Protein AF-A0A0S8AWZ2-F1 (afdb_monomer)

Foldseek 3Di:
DDWDDDPQKTWDWDADPNDIWTKIWGDDDQKIWTWTDDPPDIWTKIWGDDPQWIWIAIPNAIDTDGDDDPDDPPPDDDDDPDQDQDDLVQQAAKKWKAWPLGIWIWHCPDQQWIQTNHNIWGWHDDRQWIWTQDPSGTFIWGWDDDRQWIWIAGPVGIIIIIGRDPPPPPPVPPVQPAPLLLLLEAAKWKFKDADPVRQKIKIWIWGRHSRFKIWIKMKMWGDDPVDTDIDIDGPPPQRIWGKYFSDQDFQGWIWIDTPVDIFIKTQHDGDPSHRAWIATPVVRTIIGVVPPD

Structure (mmCIF, N/CA/C/O backbone):
data_AF-A0A0S8AWZ2-F1
#
_entry.id   AF-A0A0S8AWZ2-F1
#
loop_
_atom_site.group_PDB
_atom_site.id
_atom_site.type_symbol
_atom_site.label_atom_id
_atom_site.label_alt_id
_atom_site.label_comp_id
_atom_site.label_asym_id
_atom_site.label_entity_id
_atom_site.label_seq_id
_atom_site.pdbx_PDB_ins_code
_atom_site.Cartn_x
_atom_site.Cartn_y
_atom_site.Cartn_z
_atom_site.occupancy
_atom_site.B_iso_or_equiv
_atom_site.auth_seq_id
_atom_site.auth_comp_id
_atom_site.auth_asym_id
_atom_site.auth_atom_id
_atom_site.pdbx_PDB_model_num
ATOM 1 N N . LEU A 1 1 ? -9.546 16.944 19.521 1.00 84.31 1 LEU A N 1
ATOM 2 C CA . LEU A 1 1 ? -9.782 18.406 19.453 1.00 84.31 1 LEU A CA 1
ATOM 3 C C . LEU A 1 1 ? -10.612 18.817 20.659 1.00 84.31 1 LEU A C 1
ATOM 5 O O . LEU A 1 1 ? -11.663 18.226 20.869 1.00 84.31 1 LEU A O 1
ATOM 9 N N . VAL A 1 2 ? -10.151 19.794 21.437 1.00 87.25 2 VAL A N 1
ATOM 10 C CA . VAL A 1 2 ? -10.898 20.376 22.563 1.00 87.25 2 VAL A CA 1
ATOM 11 C C . VAL A 1 2 ? -11.035 21.868 22.304 1.00 87.25 2 VAL A C 1
ATOM 13 O O . VAL A 1 2 ? -10.030 22.521 22.034 1.00 87.25 2 VAL A O 1
ATOM 16 N N . LEU A 1 3 ? -12.260 22.391 22.351 1.00 86.75 3 LEU A N 1
ATOM 17 C CA . LEU A 1 3 ? -12.567 23.798 22.106 1.00 86.75 3 LEU A CA 1
ATOM 18 C C . LEU A 1 3 ? -13.456 24.344 23.219 1.00 86.75 3 LEU A C 1
ATOM 20 O O . LEU A 1 3 ? -14.465 23.737 23.572 1.00 86.75 3 LEU A O 1
ATOM 24 N N . GLU A 1 4 ? -13.106 25.522 23.712 1.00 88.69 4 GLU A N 1
ATOM 25 C CA . GLU A 1 4 ? -13.868 26.301 24.676 1.00 88.69 4 GLU A CA 1
ATOM 26 C C . GLU A 1 4 ? -14.375 27.576 24.002 1.00 88.69 4 GLU A C 1
ATOM 28 O O . GLU A 1 4 ? -13.650 28.239 23.254 1.00 88.69 4 GLU A O 1
ATOM 33 N N . ALA A 1 5 ? -15.640 27.915 24.243 1.00 87.25 5 ALA A N 1
ATOM 34 C CA . ALA A 1 5 ? -16.239 29.127 23.705 1.00 87.25 5 ALA A CA 1
ATOM 35 C C . ALA A 1 5 ? -15.824 30.345 24.545 1.00 87.25 5 ALA A C 1
ATOM 37 O O . ALA A 1 5 ? -16.035 30.373 25.757 1.00 87.25 5 ALA A O 1
ATOM 38 N N . ALA A 1 6 ? -15.292 31.378 23.893 1.00 79.56 6 ALA A N 1
ATOM 39 C CA . ALA A 1 6 ? -14.932 32.651 24.503 1.00 79.56 6 ALA A CA 1
ATOM 40 C C . ALA A 1 6 ? -15.307 33.810 23.565 1.00 79.56 6 ALA A C 1
ATOM 42 O O . ALA A 1 6 ? -14.697 34.005 22.518 1.00 79.56 6 ALA A O 1
ATOM 43 N N . SER A 1 7 ? -16.310 34.604 23.955 1.00 77.38 7 SER A N 1
ATOM 44 C CA . SER A 1 7 ? -16.682 35.865 23.284 1.00 77.38 7 SER A CA 1
ATOM 45 C C . SER A 1 7 ? -16.945 35.763 21.768 1.00 77.38 7 SER A C 1
ATOM 47 O O . SER A 1 7 ? -16.577 36.661 21.018 1.00 77.38 7 SER A O 1
ATOM 49 N N . GLY A 1 8 ? -17.596 34.688 21.309 1.00 80.06 8 GLY A N 1
ATOM 50 C CA . GLY A 1 8 ? -17.928 34.484 19.888 1.00 80.06 8 GLY A CA 1
ATOM 51 C C . GLY A 1 8 ? -16.826 33.812 19.059 1.00 80.06 8 GLY A C 1
ATOM 52 O O . GLY A 1 8 ? -17.039 33.524 17.883 1.00 80.06 8 GLY A O 1
ATOM 53 N N . GLU A 1 9 ? -15.688 33.503 19.677 1.00 90.50 9 GLU A N 1
ATOM 54 C CA . GLU A 1 9 ? -14.642 32.640 19.135 1.00 90.50 9 GLU A CA 1
ATOM 55 C C . GLU A 1 9 ? -14.566 31.338 19.942 1.00 90.50 9 GLU A C 1
ATOM 57 O O . GLU A 1 9 ? -14.974 31.266 21.103 1.00 90.50 9 GLU A O 1
ATOM 62 N N . TYR A 1 10 ? -14.002 30.305 19.333 1.00 92.12 10 TYR A N 1
ATOM 63 C CA . TYR A 1 10 ? -13.612 29.066 19.987 1.00 92.12 10 TYR A CA 1
ATOM 64 C C . TYR A 1 10 ? -12.095 29.019 20.081 1.00 92.12 10 TYR A C 1
ATOM 66 O O . TYR A 1 10 ? -11.392 29.271 19.098 1.00 92.12 10 TYR A O 1
ATOM 74 N N . ARG A 1 11 ? -11.578 28.674 21.256 1.00 93.88 11 ARG A N 1
ATOM 75 C CA . ARG A 1 11 ? -10.143 28.496 21.489 1.00 93.88 11 ARG A CA 1
ATOM 76 C C . ARG A 1 11 ? -9.895 27.164 22.160 1.00 93.88 11 ARG A C 1
ATOM 78 O O . ARG A 1 11 ? -10.709 26.714 22.955 1.00 93.88 11 ARG A O 1
ATOM 85 N N . GLY A 1 12 ? -8.776 26.533 21.851 1.00 92.62 12 GLY A N 1
ATOM 86 C CA . GLY A 1 12 ? -8.409 25.300 22.530 1.00 92.62 12 GLY A CA 1
ATOM 87 C C . GLY A 1 12 ? -7.222 24.615 21.888 1.00 92.62 12 GLY A C 1
ATOM 88 O O . GLY A 1 12 ? -6.344 25.287 21.350 1.00 92.62 12 GLY A O 1
ATOM 89 N N . MET A 1 13 ? -7.192 23.287 21.962 1.00 91.19 13 MET A N 1
ATOM 90 C CA . MET A 1 13 ? -6.050 22.484 21.533 1.00 91.19 13 MET A CA 1
ATOM 91 C C . MET A 1 13 ? -6.480 21.364 20.582 1.00 91.19 13 MET A C 1
ATOM 93 O O . MET A 1 13 ? -7.435 20.620 20.834 1.00 91.19 13 M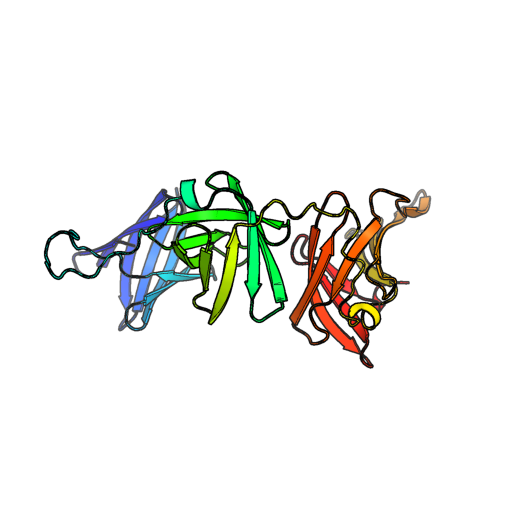ET A O 1
ATOM 97 N N . LEU A 1 14 ? -5.737 21.219 19.489 1.00 89.44 14 LEU A N 1
ATOM 98 C CA . LEU A 1 14 ? -5.747 20.045 18.626 1.00 89.44 14 LEU A CA 1
ATOM 99 C C . LEU A 1 14 ? -4.575 19.156 19.034 1.00 89.44 14 LEU A C 1
ATOM 101 O O . LEU A 1 14 ? -3.437 19.605 18.983 1.00 89.44 14 LEU A O 1
ATOM 105 N N . THR A 1 15 ? -4.846 17.912 19.413 1.00 83.06 15 THR A N 1
ATOM 106 C CA . THR A 1 15 ? -3.795 16.917 19.645 1.00 83.06 15 THR A CA 1
ATOM 107 C C . THR A 1 15 ? -3.728 15.984 18.446 1.00 83.06 15 THR A C 1
ATOM 109 O O . THR A 1 15 ? -4.754 15.422 18.064 1.00 83.06 15 THR A O 1
ATOM 112 N N . PHE A 1 16 ? -2.545 15.851 17.855 1.00 76.88 16 PHE A N 1
ATOM 113 C CA . PHE A 1 16 ? -2.259 14.997 16.704 1.00 76.88 16 PHE A CA 1
ATOM 114 C C . PHE A 1 16 ? -0.835 14.445 16.862 1.00 76.88 16 PHE A C 1
ATOM 116 O O . PHE A 1 16 ? 0.063 15.195 17.241 1.00 76.88 16 PHE A O 1
ATOM 123 N N . ASP A 1 17 ? -0.649 13.134 16.687 1.00 73.75 17 ASP A N 1
ATOM 124 C CA . ASP A 1 17 ? 0.620 12.422 16.937 1.00 73.75 17 ASP A CA 1
ATOM 125 C C . ASP A 1 17 ? 1.266 12.726 18.304 1.00 73.75 17 ASP A C 1
ATOM 127 O O . ASP A 1 17 ? 2.476 12.901 18.443 1.00 73.75 17 ASP A O 1
ATOM 131 N N . GLY A 1 18 ? 0.438 12.854 19.348 1.00 75.94 18 GLY A N 1
ATOM 132 C CA . GLY A 1 18 ? 0.886 13.193 20.706 1.00 75.94 18 GLY A CA 1
ATOM 133 C C . GLY A 1 18 ? 1.370 14.640 20.884 1.00 75.94 18 GLY A C 1
ATOM 134 O O . GLY A 1 18 ? 1.653 15.057 22.008 1.00 75.94 18 GLY A O 1
ATOM 135 N N . GLN A 1 19 ? 1.421 15.436 19.816 1.00 76.25 19 GLN A N 1
ATOM 136 C CA . GLN A 1 19 ? 1.717 16.864 19.866 1.00 76.25 19 GLN A CA 1
ATOM 137 C C . GLN A 1 19 ? 0.431 17.674 19.991 1.00 76.25 19 GLN A C 1
ATOM 139 O O . GLN A 1 19 ? -0.615 17.284 19.483 1.00 76.25 19 GLN A O 1
ATOM 144 N N . SER A 1 20 ? 0.497 18.802 20.698 1.00 89.06 20 SER A N 1
ATOM 145 C CA . SER A 1 20 ? -0.660 19.668 20.936 1.00 89.06 20 SER A CA 1
ATOM 146 C C . SER A 1 20 ? -0.454 21.036 20.296 1.00 89.06 20 SER A C 1
ATOM 148 O O . SER A 1 20 ? 0.518 21.728 20.594 1.00 89.06 20 SER A O 1
ATOM 150 N N . TYR A 1 21 ? -1.404 21.436 19.456 1.00 91.31 21 TYR A N 1
ATOM 151 C CA . TYR A 1 21 ? -1.375 22.665 18.675 1.00 91.31 21 TYR A CA 1
ATOM 152 C C . TYR A 1 21 ? -2.502 23.605 19.109 1.00 91.31 21 TYR A C 1
ATOM 154 O O . TYR A 1 21 ? -3.651 23.164 19.221 1.00 91.31 21 TYR A O 1
ATOM 162 N N . PRO A 1 22 ? -2.214 24.895 19.349 1.00 94.06 22 PRO A N 1
ATOM 163 C CA . PRO A 1 22 ? -3.239 25.860 19.709 1.00 94.06 22 PRO A CA 1
ATOM 164 C C . PRO A 1 22 ? -4.165 26.118 18.521 1.00 94.06 22 PRO A C 1
ATOM 166 O O . PRO A 1 22 ? -3.711 26.355 17.399 1.00 94.06 22 PRO A O 1
ATOM 169 N N . VAL A 1 23 ? -5.465 26.093 18.794 1.00 95.75 23 VAL A N 1
ATOM 170 C CA . VAL A 1 23 ? -6.544 26.261 17.821 1.00 95.75 23 VAL A CA 1
ATOM 171 C C . VAL A 1 23 ? -7.313 27.540 18.114 1.00 95.75 23 VAL A C 1
ATOM 173 O O . VAL A 1 23 ? -7.666 27.822 19.261 1.00 95.75 23 VAL A O 1
ATOM 176 N N . THR A 1 24 ? -7.646 28.270 17.054 1.00 95.19 24 THR A N 1
ATOM 177 C CA . THR A 1 24 ? -8.655 29.335 17.065 1.00 95.19 24 THR A CA 1
ATOM 178 C C . THR A 1 24 ? -9.681 29.058 15.977 1.00 95.19 24 THR A C 1
ATOM 180 O O . THR A 1 24 ? -9.291 28.836 14.830 1.00 95.19 24 THR A O 1
ATOM 183 N N . ALA A 1 25 ? -10.968 29.093 16.303 1.00 96.25 25 ALA A N 1
ATOM 184 C CA . ALA A 1 25 ? -12.051 28.851 15.356 1.00 96.25 25 ALA A CA 1
ATOM 185 C C . ALA A 1 25 ? -13.243 29.780 15.591 1.00 96.25 25 ALA A C 1
ATOM 187 O O . ALA A 1 25 ? -13.391 30.380 16.652 1.00 96.25 25 ALA A O 1
ATOM 188 N N . MET A 1 26 ? -14.110 29.882 14.594 1.00 94.31 26 MET A N 1
ATOM 189 C CA . MET A 1 26 ? -15.366 30.620 14.634 1.00 94.31 26 MET A CA 1
ATOM 190 C C . MET A 1 26 ? -16.478 29.721 14.104 1.00 94.31 26 MET A C 1
ATOM 192 O O . MET A 1 26 ? -16.262 28.952 13.167 1.00 94.31 26 MET A O 1
ATOM 196 N N . ALA A 1 27 ? -17.6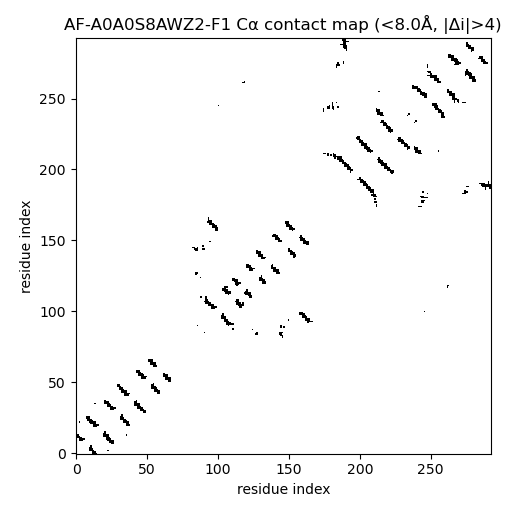66 29.808 14.699 1.00 91.25 27 ALA A N 1
ATOM 197 C CA . ALA A 1 27 ? -18.835 29.131 14.150 1.00 91.25 27 ALA A CA 1
ATOM 198 C C . ALA A 1 27 ? -19.364 29.890 12.925 1.00 91.25 27 ALA A C 1
ATOM 200 O O . ALA A 1 27 ? -19.535 31.108 12.958 1.00 91.25 27 ALA A O 1
ATOM 201 N N . ALA A 1 28 ? -19.672 29.143 11.871 1.00 85.88 28 ALA A N 1
ATOM 202 C CA . ALA A 1 28 ? -20.309 29.591 10.644 1.00 85.88 28 ALA A CA 1
ATOM 203 C C . ALA A 1 28 ? -21.499 28.658 10.349 1.00 85.88 28 ALA A C 1
ATOM 205 O O . ALA A 1 28 ? -21.403 27.701 9.582 1.00 85.88 28 ALA A O 1
ATOM 206 N N . GLY A 1 29 ? -22.635 28.906 11.010 1.00 86.81 29 GLY A N 1
ATOM 207 C CA . GLY A 1 29 ? -23.816 28.041 10.911 1.00 86.81 29 GLY A CA 1
ATOM 208 C C . GLY A 1 29 ? -23.586 26.670 11.572 1.00 86.81 29 GLY A C 1
ATOM 209 O O . GLY A 1 29 ? -23.219 26.645 12.746 1.00 86.81 29 GLY A O 1
ATOM 210 N N . PRO A 1 30 ? -23.812 25.538 10.870 1.00 86.56 30 PRO A N 1
ATOM 211 C CA . PRO A 1 30 ? -23.535 24.196 11.396 1.00 86.56 30 PRO A CA 1
ATOM 212 C C . PRO A 1 30 ? -22.045 23.814 11.345 1.00 86.56 30 PRO A C 1
ATOM 214 O O . PRO A 1 30 ? -21.682 22.721 11.782 1.00 86.56 30 PRO A O 1
ATOM 217 N N . SER A 1 31 ? -21.200 24.690 10.799 1.00 90.94 31 SER A N 1
ATOM 218 C CA . SER A 1 31 ? -19.776 24.443 10.591 1.00 90.94 31 SER A CA 1
ATOM 219 C C . SER A 1 31 ? -18.916 25.325 11.498 1.00 90.94 31 SER A C 1
ATOM 221 O O . SER A 1 31 ? -19.336 26.381 11.970 1.00 90.94 31 SER A O 1
ATOM 223 N N . LEU A 1 32 ? -17.684 24.895 11.737 1.00 94.06 32 LEU A N 1
ATOM 224 C CA . LEU A 1 32 ? -16.610 25.624 12.396 1.00 94.06 32 LEU A CA 1
ATOM 225 C C . LEU A 1 32 ? -15.526 25.907 11.359 1.00 94.06 32 LEU A C 1
ATOM 227 O O . LEU A 1 32 ? -15.070 24.995 10.680 1.00 94.06 32 LEU A O 1
ATOM 231 N N . THR A 1 33 ? -15.072 27.147 11.261 1.00 95.31 33 THR A N 1
ATOM 232 C CA . THR A 1 33 ? -13.924 27.522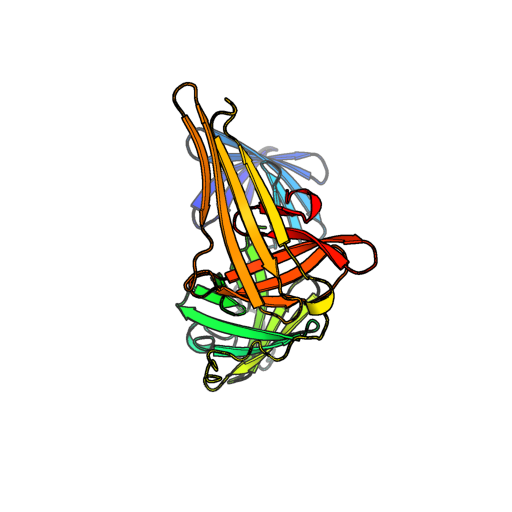 10.426 1.00 95.31 33 THR A CA 1
ATOM 233 C C . THR A 1 33 ? -12.831 28.070 11.323 1.00 95.31 33 THR A C 1
ATOM 235 O O . THR A 1 33 ? -13.104 28.928 12.165 1.00 95.31 33 THR A O 1
ATOM 238 N N . GLY A 1 34 ? -11.600 27.596 11.179 1.00 95.62 34 GLY A N 1
ATOM 239 C CA . GLY A 1 34 ? -10.524 27.991 12.076 1.00 95.62 34 GLY A CA 1
ATOM 240 C C . GLY A 1 34 ? -9.132 27.775 11.518 1.00 95.62 34 GLY A C 1
ATOM 241 O O . GLY A 1 34 ? -8.936 27.500 10.339 1.00 95.62 34 GLY A O 1
ATOM 242 N N . SER A 1 35 ? -8.146 27.927 12.394 1.00 95.38 35 SER A N 1
ATOM 243 C CA . SER A 1 35 ? -6.762 27.563 12.117 1.00 95.38 35 SER A CA 1
ATOM 244 C C . SER A 1 35 ? -6.084 27.022 13.368 1.00 95.38 35 SER A C 1
ATOM 246 O O . SER A 1 35 ? -6.458 27.392 14.486 1.00 95.38 35 SER A O 1
ATOM 248 N N . PHE A 1 36 ? -5.074 26.181 13.177 1.00 95.56 36 PHE A N 1
ATOM 249 C CA . PHE A 1 36 ? -4.134 25.803 14.229 1.00 95.56 36 PHE A CA 1
ATOM 250 C C . PHE A 1 36 ? -2.712 26.210 13.84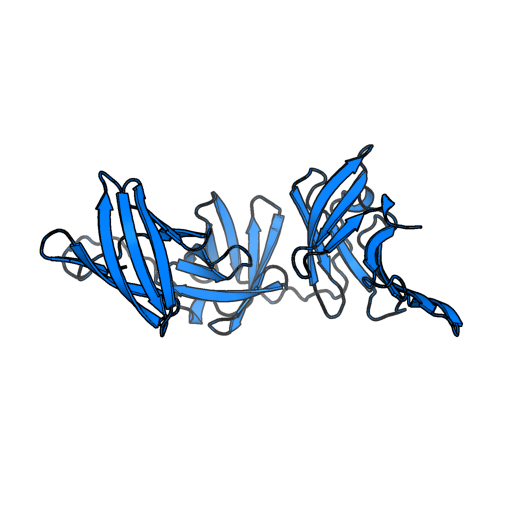8 1.00 95.56 36 PHE A C 1
ATOM 252 O O . PHE A 1 36 ? -2.397 26.351 12.664 1.00 95.56 36 PHE A O 1
ATOM 259 N N . ALA A 1 37 ? -1.867 26.450 14.852 1.00 89.81 37 ALA A N 1
ATOM 260 C CA . ALA A 1 37 ? -0.484 26.865 14.633 1.00 89.81 37 ALA A CA 1
ATOM 261 C C . ALA A 1 37 ? 0.504 25.711 14.843 1.00 89.81 37 ALA A C 1
ATOM 263 O O . ALA A 1 37 ? 0.454 25.031 15.869 1.00 89.81 37 ALA A O 1
ATOM 264 N N . VAL A 1 38 ? 1.439 25.551 13.904 1.00 86.62 38 VAL A N 1
ATOM 265 C CA . VAL A 1 38 ? 2.600 24.655 14.013 1.00 86.62 38 VAL A CA 1
ATOM 266 C C . VAL A 1 38 ? 3.849 25.518 13.854 1.00 86.62 38 VAL A C 1
ATOM 268 O O . VAL A 1 38 ? 4.138 26.032 12.774 1.00 86.62 38 VAL A O 1
ATOM 271 N N . GLY A 1 39 ? 4.561 25.760 14.955 1.00 88.00 39 GLY A N 1
ATOM 272 C CA . GLY A 1 39 ? 5.641 26.749 14.971 1.00 88.00 39 GLY A CA 1
ATOM 273 C C . GLY A 1 39 ? 5.129 28.151 14.611 1.00 88.00 39 GLY A C 1
ATOM 274 O O . GLY A 1 39 ? 4.273 28.693 15.307 1.00 88.00 39 GLY A O 1
ATOM 275 N N . ASN A 1 40 ? 5.652 28.728 13.525 1.00 89.88 40 ASN A N 1
ATOM 276 C CA . ASN A 1 40 ? 5.264 30.058 13.029 1.00 89.88 40 ASN A CA 1
ATOM 277 C C . ASN A 1 40 ? 4.215 30.014 11.907 1.00 89.88 40 ASN A C 1
ATOM 279 O O . ASN A 1 40 ? 3.792 31.063 11.420 1.00 89.88 40 ASN A O 1
ATOM 283 N N . GLU A 1 41 ? 3.806 28.822 11.483 1.00 88.06 41 GLU A N 1
ATOM 284 C CA . GLU A 1 41 ? 2.860 28.634 10.390 1.00 88.06 41 GLU A CA 1
ATOM 285 C C . GLU A 1 41 ? 1.450 28.382 10.921 1.00 88.06 41 GLU A C 1
ATOM 287 O O . GLU A 1 41 ? 1.257 27.856 12.021 1.00 88.06 41 GLU A O 1
ATOM 292 N N . ARG A 1 42 ? 0.449 28.777 10.129 1.00 94.44 42 ARG A N 1
ATOM 293 C CA . ARG A 1 42 ? -0.970 28.596 10.444 1.00 94.44 42 ARG A CA 1
ATOM 294 C C . ARG A 1 42 ? -1.642 27.781 9.357 1.00 94.44 42 ARG A C 1
ATOM 296 O O . ARG A 1 42 ? -1.560 28.126 8.182 1.00 94.44 42 ARG A O 1
ATOM 303 N N . TYR A 1 43 ? -2.361 26.757 9.785 1.00 91.06 43 TYR A N 1
ATOM 304 C CA . TYR A 1 43 ? -3.029 25.806 8.912 1.00 91.06 43 TYR A CA 1
ATOM 305 C C . TYR A 1 43 ? -4.539 25.995 9.040 1.00 91.06 43 TYR A C 1
ATOM 307 O O . TYR A 1 43 ? -5.062 25.839 10.149 1.00 91.06 43 TYR A O 1
ATOM 315 N N . PRO A 1 44 ? -5.238 26.396 7.962 1.00 95.88 44 PRO A N 1
ATOM 316 C CA . PRO A 1 44 ? -6.678 26.581 8.001 1.00 95.88 44 PRO A CA 1
ATOM 317 C C . PRO A 1 44 ? -7.388 25.228 8.046 1.00 95.88 44 PRO A C 1
ATOM 319 O O . PRO A 1 44 ? -6.943 24.264 7.422 1.00 95.88 44 PRO A O 1
ATOM 322 N N . PHE A 1 45 ? -8.521 25.184 8.737 1.00 95.69 45 PHE A N 1
ATOM 323 C CA . PHE A 1 45 ? -9.416 24.040 8.709 1.00 95.69 45 PHE A CA 1
ATOM 324 C C . PHE A 1 45 ? -10.883 24.462 8.669 1.00 95.69 45 PHE A C 1
ATOM 326 O O . PHE A 1 45 ? -11.268 25.526 9.164 1.00 95.69 45 PHE A O 1
ATOM 333 N N . GLU A 1 46 ? -11.700 23.562 8.143 1.00 95.56 46 GLU A N 1
ATOM 334 C CA . GLU A 1 46 ? -13.153 23.579 8.265 1.00 95.56 46 GLU A CA 1
ATOM 335 C C . GLU A 1 46 ? -13.583 22.329 9.022 1.00 95.56 46 GLU A C 1
ATOM 337 O O . GLU A 1 46 ? -12.974 21.276 8.872 1.00 95.56 46 GLU A O 1
ATOM 342 N N . ALA A 1 47 ? -14.601 22.419 9.866 1.00 94.38 47 ALA A N 1
ATOM 343 C CA . ALA A 1 47 ? -15.137 21.267 10.564 1.00 94.38 47 ALA A CA 1
ATOM 344 C C . ALA A 1 47 ? -16.661 21.312 10.616 1.00 94.38 47 ALA A C 1
ATOM 346 O O . ALA A 1 47 ? -17.255 22.372 10.782 1.00 94.38 47 ALA A O 1
ATOM 347 N N . GLN A 1 48 ? -17.301 20.158 10.503 1.00 94.31 48 GLN A N 1
ATOM 348 C CA . GLN A 1 48 ? -18.746 20.012 10.568 1.00 94.31 48 GLN A CA 1
ATOM 349 C C . GLN A 1 48 ? -19.091 18.775 11.387 1.00 94.31 48 GLN A C 1
ATOM 351 O O . GLN A 1 48 ? -18.417 17.749 11.305 1.00 94.31 48 GLN A O 1
ATOM 356 N N . LEU A 1 49 ? -20.143 18.871 12.194 1.00 90.12 49 LEU A N 1
ATOM 357 C CA . LEU A 1 49 ? -20.642 17.723 12.936 1.00 90.12 49 LEU A CA 1
ATOM 358 C C . LEU A 1 49 ? -21.627 16.924 12.065 1.00 90.12 49 LEU A C 1
ATOM 360 O O . LEU A 1 49 ? -22.669 17.441 11.663 1.00 90.12 49 LEU A O 1
ATOM 364 N N . GLU A 1 50 ? -21.305 15.660 11.801 1.00 88.75 50 GLU A N 1
ATOM 365 C CA . GLU A 1 50 ? -22.160 14.665 11.147 1.00 88.75 50 GLU A CA 1
ATOM 366 C C . GLU A 1 50 ? -22.638 13.649 12.197 1.00 88.75 50 GLU A C 1
ATOM 368 O O . GLU A 1 50 ? -21.996 12.629 12.458 1.00 88.75 50 GLU A O 1
ATOM 373 N N . GLY A 1 51 ? -23.764 13.943 12.852 1.00 89.69 51 GLY A N 1
ATOM 374 C CA . GLY A 1 51 ? -24.243 13.133 13.976 1.00 89.69 51 GLY A CA 1
ATOM 375 C C . GLY A 1 51 ? -23.297 13.231 15.177 1.00 89.69 51 GLY A C 1
ATOM 376 O O . GLY A 1 51 ? -23.160 14.302 15.761 1.00 89.69 51 GLY A O 1
ATOM 377 N N . GLU A 1 52 ? -22.645 12.123 15.539 1.00 84.81 52 GLU A N 1
ATOM 378 C CA . GLU A 1 52 ? -21.657 12.060 16.636 1.00 84.81 52 GLU A CA 1
ATOM 379 C C . GLU A 1 52 ? -20.200 12.205 16.159 1.00 84.81 52 GLU A C 1
ATOM 381 O O . GLU A 1 52 ? -19.274 12.214 16.974 1.00 84.81 52 GLU A O 1
ATOM 386 N N . VAL A 1 53 ? -19.977 12.304 14.845 1.00 82.25 53 VAL A N 1
ATOM 387 C CA . VAL A 1 53 ? -18.642 12.392 14.243 1.00 82.25 53 VAL A CA 1
ATOM 388 C C . VAL A 1 53 ? -18.365 13.829 13.824 1.00 82.25 53 VAL A C 1
ATOM 390 O O . VAL A 1 53 ? -19.142 14.430 13.087 1.00 82.25 53 VAL A O 1
ATOM 393 N N . LEU A 1 54 ? -17.236 14.384 14.255 1.00 89.19 54 LEU A N 1
ATOM 394 C CA . LEU A 1 54 ? -16.742 15.658 13.745 1.00 89.19 54 LEU A CA 1
ATOM 395 C C . LEU A 1 54 ? -15.898 15.396 12.496 1.00 89.19 54 LEU A C 1
ATOM 397 O O . LEU A 1 54 ? -14.823 14.810 12.587 1.00 89.19 54 LEU A O 1
ATOM 401 N N . VAL A 1 55 ? -16.366 15.835 11.334 1.00 90.44 55 VAL A N 1
ATOM 402 C CA . VAL A 1 55 ? -15.582 15.828 10.096 1.00 90.44 55 VAL A CA 1
ATOM 403 C C . VAL A 1 55 ? -14.769 17.111 10.045 1.00 90.44 55 VAL A C 1
ATOM 405 O O . VAL A 1 55 ? -15.341 18.190 10.126 1.00 90.44 55 VAL A O 1
ATOM 408 N N . LEU A 1 56 ? -13.448 17.009 9.935 1.00 92.69 56 LEU A N 1
ATOM 409 C CA . LEU A 1 56 ? -12.518 18.133 9.864 1.00 92.69 56 LEU A CA 1
ATOM 410 C C . LEU A 1 56 ? -11.715 18.046 8.566 1.00 92.69 56 LEU A C 1
ATOM 412 O O . LEU A 1 56 ? -11.143 17.007 8.264 1.00 92.69 56 LEU A O 1
ATOM 416 N N . VAL A 1 57 ? -11.641 19.137 7.812 1.00 89.00 57 VAL A N 1
ATOM 417 C CA . VAL A 1 57 ? -10.868 19.256 6.574 1.00 89.00 57 VAL A CA 1
ATOM 418 C C . VAL A 1 57 ? -9.733 20.245 6.790 1.00 89.00 57 VAL A C 1
ATOM 420 O O . VAL A 1 57 ? -9.980 21.379 7.186 1.00 89.00 57 VAL A O 1
ATOM 423 N N . SER A 1 58 ? -8.492 19.836 6.531 1.00 92.06 58 SER A N 1
ATOM 424 C CA . SER A 1 58 ? -7.309 20.697 6.661 1.00 92.06 58 SER A CA 1
ATOM 425 C C . SER A 1 58 ? -6.242 20.303 5.645 1.00 92.06 58 SER A C 1
ATOM 427 O O . SER A 1 58 ? -5.906 19.125 5.514 1.00 92.06 58 SER A O 1
ATOM 429 N N . GLY A 1 59 ? -5.706 21.283 4.910 1.00 79.56 59 GLY A N 1
ATOM 430 C CA . GLY A 1 59 ? -4.664 21.043 3.901 1.00 79.56 59 GLY A CA 1
ATOM 431 C C . GLY A 1 59 ? -5.067 20.051 2.800 1.00 79.56 59 GLY A C 1
ATOM 432 O O . GLY A 1 59 ? -4.210 19.340 2.291 1.00 79.56 59 GLY A O 1
ATOM 433 N N . GLY A 1 60 ? -6.362 19.954 2.476 1.00 74.75 60 GLY A N 1
ATOM 434 C CA . GLY A 1 60 ? -6.902 19.000 1.496 1.00 74.75 60 GLY A CA 1
ATOM 435 C C . GLY A 1 60 ? -7.199 17.596 2.038 1.00 74.75 60 GLY A C 1
ATOM 436 O O . GLY A 1 60 ? -7.764 16.787 1.310 1.00 74.75 60 GLY A O 1
ATOM 437 N N . ASN A 1 61 ? -6.880 17.313 3.304 1.00 70.94 61 ASN A N 1
ATOM 438 C CA . ASN A 1 61 ? -7.148 16.024 3.946 1.00 70.94 61 ASN A CA 1
ATOM 439 C C . ASN A 1 61 ? -8.444 16.070 4.759 1.00 70.94 61 ASN A C 1
ATOM 441 O O . ASN A 1 61 ? -8.765 17.110 5.336 1.00 70.94 61 ASN A O 1
ATOM 445 N N . VAL A 1 62 ? -9.150 14.938 4.842 1.00 82.75 62 VAL A N 1
ATOM 446 C CA . VAL A 1 62 ? -10.397 14.776 5.607 1.00 82.75 62 VAL A CA 1
ATOM 447 C C . VAL A 1 62 ? -10.151 13.866 6.812 1.00 82.75 62 VAL A C 1
ATOM 449 O O . VAL A 1 62 ? -9.713 12.732 6.658 1.00 82.75 62 VAL A O 1
ATOM 452 N N . TYR A 1 63 ? -10.488 14.347 8.005 1.00 80.44 63 TYR A N 1
ATOM 453 C CA . TYR A 1 63 ? -10.352 13.656 9.285 1.00 80.44 63 TYR A CA 1
ATOM 454 C C . TYR A 1 63 ? -11.735 13.448 9.907 1.00 80.44 63 TYR A C 1
ATOM 456 O O . TYR A 1 63 ? -12.547 14.370 9.932 1.00 80.44 63 TYR A O 1
ATOM 464 N N . ARG A 1 64 ? -12.017 12.258 10.443 1.00 87.00 64 ARG A N 1
ATOM 465 C CA . ARG A 1 64 ? -13.284 11.943 11.126 1.00 87.00 64 ARG A CA 1
ATOM 466 C C . ARG A 1 64 ? -12.998 11.688 12.605 1.00 87.00 64 ARG A C 1
ATOM 468 O O . ARG A 1 64 ? -12.422 10.666 12.950 1.00 87.00 64 ARG A O 1
ATOM 475 N N . LEU A 1 65 ? -13.363 12.625 13.476 1.00 84.12 65 LEU A N 1
ATOM 476 C CA . LEU A 1 65 ? -13.068 12.570 14.906 1.00 84.12 65 LEU A CA 1
ATOM 477 C C . LEU A 1 65 ? -14.299 12.119 15.698 1.00 84.12 65 LEU A C 1
ATOM 479 O O . LEU A 1 65 ? -15.352 12.756 15.645 1.00 84.12 65 LEU A O 1
ATOM 483 N N . GLY A 1 66 ? -14.150 11.045 16.470 1.00 83.50 66 GLY A N 1
ATOM 484 C CA . GLY A 1 66 ? -15.139 10.631 17.463 1.00 83.50 66 GLY A CA 1
ATOM 485 C C . GLY A 1 66 ? -15.032 11.445 18.755 1.00 83.50 66 GLY A C 1
ATOM 486 O O . GLY A 1 66 ? -13.965 11.953 19.111 1.00 83.50 66 GLY A O 1
ATOM 487 N N . ARG A 1 67 ? -16.141 11.560 19.491 1.00 81.94 67 ARG A N 1
ATOM 488 C CA . ARG A 1 67 ? -16.134 12.150 20.834 1.00 81.94 67 ARG A CA 1
ATOM 489 C C . ARG A 1 67 ? -15.458 11.180 21.809 1.00 81.94 67 ARG A C 1
ATOM 491 O O . ARG A 1 67 ? -15.935 10.066 22.004 1.00 81.94 67 ARG A O 1
ATOM 498 N N . GLN A 1 68 ? -14.380 11.611 22.458 1.00 71.88 68 GLN A N 1
ATOM 499 C CA . GLN A 1 68 ? -13.790 10.857 23.563 1.00 71.88 68 GLN A CA 1
ATOM 500 C C . GLN A 1 68 ? -14.744 10.924 24.764 1.00 71.88 68 GLN A C 1
ATOM 502 O O . GLN A 1 68 ? -15.134 12.017 25.184 1.00 71.88 68 GLN A O 1
ATOM 507 N N . ALA A 1 69 ? -15.171 9.773 25.287 1.00 67.25 69 ALA A N 1
ATOM 508 C CA . ALA A 1 69 ? -16.128 9.719 26.387 1.00 67.25 69 ALA A CA 1
ATOM 509 C C . ALA A 1 69 ? -15.556 10.415 27.635 1.00 67.25 69 ALA A C 1
ATOM 511 O O . ALA A 1 69 ? -14.576 9.970 28.227 1.00 67.25 69 ALA A O 1
ATOM 512 N N . THR A 1 70 ? -16.181 11.513 28.060 1.00 53.66 70 THR A N 1
ATOM 513 C CA . THR A 1 70 ? -15.890 12.161 29.343 1.00 53.66 70 THR A CA 1
ATOM 514 C C . THR A 1 70 ? -16.710 11.475 30.432 1.00 53.66 70 THR A C 1
ATOM 516 O O . THR A 1 70 ? -17.735 11.994 30.869 1.00 53.66 70 THR A O 1
ATOM 519 N N . GLY A 1 71 ? -16.315 10.269 30.831 1.00 44.09 71 GLY A N 1
ATOM 520 C CA . GLY A 1 71 ? -16.997 9.520 31.883 1.00 44.09 71 GLY A CA 1
ATOM 521 C C . GLY A 1 71 ? -16.022 8.618 32.620 1.00 44.09 71 GLY A C 1
ATOM 522 O O . GLY A 1 71 ? -15.359 7.797 32.002 1.00 44.09 71 GLY A O 1
ATOM 523 N N . ASN A 1 72 ? -15.933 8.775 33.942 1.00 42.38 72 ASN A N 1
ATOM 524 C CA . ASN A 1 72 ? -15.301 7.781 34.804 1.00 42.38 72 ASN A CA 1
ATOM 525 C C . ASN A 1 72 ? -16.087 6.461 34.649 1.00 42.38 72 ASN A C 1
ATOM 527 O O . ASN A 1 72 ? -17.274 6.452 34.991 1.00 42.38 72 ASN A O 1
ATOM 531 N N . PRO A 1 73 ? -15.479 5.367 34.159 1.00 49.09 73 PRO A N 1
ATOM 532 C CA . PRO A 1 73 ? -16.192 4.122 33.857 1.00 49.09 73 PRO A CA 1
ATOM 533 C C . PRO A 1 73 ? -16.760 3.405 35.100 1.00 49.09 73 PRO A C 1
ATOM 535 O O . PRO A 1 73 ? -17.454 2.406 34.972 1.00 49.09 73 PRO A O 1
ATOM 538 N N . LEU A 1 74 ? -16.532 3.919 36.316 1.00 47.97 74 LEU A N 1
ATOM 539 C CA . LEU A 1 74 ? -16.991 3.309 37.572 1.00 47.97 74 LEU A CA 1
ATOM 540 C C . LEU A 1 74 ? -18.396 3.739 38.048 1.00 47.97 74 LEU A C 1
ATOM 542 O O . LEU A 1 74 ? -18.838 3.295 39.107 1.00 47.97 74 LEU A O 1
ATOM 546 N N . ALA A 1 75 ? -19.123 4.588 37.314 1.00 40.78 75 ALA A N 1
ATOM 547 C CA . ALA A 1 75 ? -20.432 5.105 37.735 1.00 40.78 75 ALA A CA 1
ATOM 548 C C . ALA A 1 75 ? -21.604 4.493 36.946 1.00 40.78 75 ALA A C 1
ATOM 550 O O . ALA A 1 75 ? -22.321 5.189 36.235 1.00 40.78 75 ALA A O 1
ATOM 551 N N . GLY A 1 76 ? -21.823 3.185 37.077 1.00 38.66 76 GLY A N 1
ATOM 552 C CA . GLY A 1 76 ? -23.000 2.548 36.482 1.00 38.66 76 GLY A CA 1
ATOM 553 C C . GLY A 1 76 ? -22.975 1.033 36.577 1.00 38.66 76 GLY A C 1
ATOM 554 O O . GLY A 1 76 ? -22.692 0.355 35.600 1.00 38.66 76 GLY A O 1
ATOM 555 N N . GLY A 1 77 ? -23.265 0.497 37.761 1.00 47.00 77 GLY A N 1
ATOM 556 C CA . GLY A 1 77 ? -23.368 -0.942 37.970 1.00 47.00 77 GLY A CA 1
ATOM 557 C C . GLY A 1 77 ? -24.500 -1.568 37.154 1.00 47.00 77 GLY A C 1
ATOM 558 O O . GLY A 1 77 ? -25.672 -1.402 37.479 1.00 47.00 77 GLY A O 1
ATOM 559 N N . ALA A 1 78 ? -24.132 -2.348 36.144 1.00 37.44 78 ALA A N 1
ATOM 560 C CA . ALA A 1 78 ? -24.897 -3.482 35.648 1.00 37.44 78 ALA A CA 1
ATOM 561 C C . ALA A 1 78 ? -23.890 -4.485 35.080 1.00 37.44 78 ALA A C 1
ATOM 563 O O . ALA A 1 78 ? -23.161 -4.179 34.143 1.00 37.44 78 ALA A O 1
ATOM 564 N N . ALA A 1 79 ? -23.815 -5.662 35.698 1.00 42.81 79 ALA A N 1
ATOM 565 C CA . ALA A 1 79 ? -22.908 -6.733 35.317 1.00 42.81 79 ALA A CA 1
ATOM 566 C C . ALA A 1 79 ? -23.235 -7.243 33.902 1.00 42.81 79 ALA A C 1
ATOM 568 O O . ALA A 1 79 ? -24.057 -8.142 33.730 1.00 42.81 79 ALA A O 1
ATOM 569 N N . ALA A 1 80 ? -22.576 -6.677 32.894 1.00 40.03 80 ALA A N 1
ATOM 570 C CA . ALA A 1 80 ? -22.235 -7.404 31.687 1.00 40.03 80 ALA A CA 1
ATOM 571 C C . ALA A 1 80 ? -20.946 -8.168 31.992 1.00 40.03 80 ALA A C 1
ATOM 573 O O . ALA A 1 80 ? -20.017 -7.636 32.593 1.00 40.03 80 ALA A O 1
ATOM 574 N N . THR A 1 81 ? -20.917 -9.448 31.654 1.00 36.47 81 THR A N 1
ATOM 575 C CA . THR A 1 81 ? -19.725 -10.284 31.759 1.00 36.47 81 THR A CA 1
ATOM 576 C C . THR A 1 81 ? -18.713 -9.741 30.751 1.00 36.47 81 THR A C 1
ATOM 578 O O . THR A 1 81 ? -18.758 -10.092 29.575 1.00 36.47 81 THR A O 1
ATOM 581 N N . GLU A 1 82 ? -17.872 -8.804 31.192 1.00 37.75 82 GLU A N 1
ATOM 582 C CA . GLU A 1 82 ? -16.805 -8.222 30.385 1.00 37.75 82 GLU A CA 1
ATOM 583 C C . GLU A 1 82 ? -15.863 -9.346 29.958 1.00 37.75 82 GLU A C 1
ATOM 585 O O . GLU A 1 82 ? -15.144 -9.947 30.760 1.00 37.75 82 GLU A O 1
ATOM 590 N N . ARG A 1 83 ? -15.922 -9.672 28.666 1.00 47.34 83 ARG A N 1
ATOM 591 C CA . ARG A 1 83 ? -14.858 -10.418 28.007 1.00 47.34 83 ARG A CA 1
ATOM 592 C C . ARG A 1 83 ? -13.604 -9.536 28.035 1.00 47.34 83 ARG A C 1
ATOM 594 O O . ARG A 1 83 ? -13.725 -8.330 27.826 1.00 47.34 83 ARG A O 1
ATOM 601 N N . PRO A 1 84 ? -12.421 -10.102 28.310 1.00 45.12 84 PRO A N 1
ATOM 602 C CA . PRO A 1 84 ? -11.203 -9.317 28.440 1.00 45.12 84 PRO A CA 1
ATOM 603 C C . PRO A 1 84 ? -10.893 -8.591 27.127 1.00 45.12 84 PRO A C 1
ATOM 605 O O . PRO A 1 84 ? -10.704 -9.219 26.088 1.00 45.12 84 PRO A O 1
ATOM 608 N N . VAL A 1 85 ? -10.826 -7.262 27.186 1.00 54.66 85 VAL A N 1
ATOM 609 C CA . VAL A 1 85 ? -10.258 -6.435 26.118 1.00 54.66 85 VAL A CA 1
ATOM 610 C C . VAL A 1 85 ? -8.767 -6.772 26.054 1.00 54.66 85 VAL A C 1
ATOM 612 O O . VAL A 1 85 ? -8.039 -6.591 27.032 1.00 54.66 85 VAL A O 1
ATOM 615 N N . GLY A 1 86 ? -8.330 -7.371 24.945 1.00 55.44 86 GLY A N 1
ATOM 616 C CA . GLY A 1 86 ? -6.983 -7.926 24.810 1.00 55.44 86 GLY A CA 1
ATOM 617 C C . GLY A 1 86 ? -5.897 -6.861 24.950 1.00 55.44 86 GLY A C 1
ATOM 618 O O . GLY A 1 86 ? -5.924 -5.845 24.261 1.00 55.44 86 GLY A O 1
ATOM 619 N N . SER A 1 87 ? -4.919 -7.098 25.824 1.00 63.97 87 SER A N 1
ATOM 620 C CA . SER A 1 87 ? -3.701 -6.291 25.906 1.00 63.97 87 SER A CA 1
ATOM 621 C C . SER A 1 87 ? -2.759 -6.597 24.732 1.00 63.97 87 SER A C 1
ATOM 623 O O . SER A 1 87 ? -2.814 -7.675 24.137 1.00 63.97 87 SER A O 1
ATOM 625 N N . ALA A 1 88 ? -1.844 -5.670 24.428 1.00 63.88 88 ALA A N 1
ATOM 626 C CA . ALA A 1 88 ? -0.817 -5.837 23.391 1.00 63.88 88 ALA A CA 1
ATOM 627 C C . ALA A 1 88 ? 0.011 -7.128 23.548 1.00 63.88 88 ALA A C 1
ATOM 629 O O . ALA A 1 88 ? 0.378 -7.767 22.562 1.00 63.88 88 ALA A O 1
ATOM 630 N N . GLU A 1 89 ? 0.261 -7.553 24.788 1.00 71.62 89 GLU A N 1
ATOM 631 C CA . GLU A 1 89 ? 0.944 -8.818 25.078 1.00 71.62 89 GLU A CA 1
ATOM 632 C C . GLU A 1 89 ? 0.161 -10.031 24.553 1.00 71.62 89 GLU A C 1
ATOM 634 O O . GLU A 1 89 ? 0.760 -10.963 24.022 1.00 71.62 89 GLU A O 1
ATOM 639 N N . GLY A 1 90 ? -1.174 -10.001 24.619 1.00 83.88 90 GLY A N 1
ATOM 640 C CA . GLY A 1 90 ? -2.028 -11.083 24.128 1.00 83.88 90 GLY A CA 1
ATOM 641 C C . GLY A 1 90 ? -2.057 -11.211 22.603 1.00 83.88 90 GLY A C 1
ATOM 642 O O . GLY A 1 90 ? -2.253 -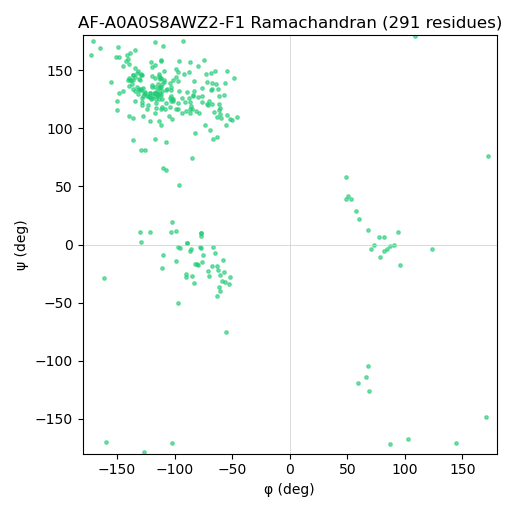12.312 22.087 1.00 83.88 90 GLY A O 1
ATOM 643 N N . LEU A 1 91 ? -1.818 -10.116 21.878 1.00 89.56 91 LEU A N 1
ATOM 644 C CA . LEU A 1 91 ? -1.807 -10.094 20.411 1.00 89.56 91 LEU A CA 1
ATOM 645 C C . LEU A 1 91 ? -0.483 -10.565 19.806 1.00 89.56 91 LEU A C 1
ATOM 647 O O . LEU A 1 91 ? -0.445 -10.906 18.628 1.00 89.56 91 LEU A O 1
ATOM 651 N N . SER A 1 92 ? 0.590 -10.615 20.596 1.00 89.69 92 SER A N 1
ATOM 652 C CA . SER A 1 92 ? 1.927 -10.960 20.106 1.00 89.69 92 SER A CA 1
ATOM 653 C C . SER A 1 92 ? 1.949 -12.326 19.406 1.00 89.69 92 SER A C 1
ATOM 655 O O . SER A 1 92 ? 1.348 -13.299 19.879 1.00 89.69 92 SER A O 1
ATOM 657 N N . GLY A 1 93 ? 2.682 -12.405 18.293 1.00 88.62 93 GLY A N 1
ATOM 658 C CA . GLY A 1 93 ? 2.847 -13.625 17.502 1.00 88.62 93 GLY A CA 1
ATOM 659 C C . GLY A 1 93 ? 2.008 -13.669 16.225 1.00 88.62 93 GLY A C 1
ATOM 660 O O . GLY A 1 93 ? 1.491 -12.656 15.754 1.00 88.62 93 GLY A O 1
ATOM 661 N N . ARG A 1 94 ? 1.935 -14.866 15.633 1.00 89.62 94 ARG A N 1
ATOM 662 C CA . ARG A 1 94 ? 1.324 -15.108 14.323 1.00 89.62 94 ARG A CA 1
ATOM 663 C C . ARG A 1 94 ? -0.115 -15.609 14.440 1.00 89.62 94 ARG A C 1
ATOM 665 O O . ARG A 1 94 ? -0.435 -16.482 15.246 1.00 89.62 94 ARG A O 1
ATOM 672 N N . TRP A 1 95 ? -0.945 -15.118 13.537 1.00 94.44 95 TRP A N 1
ATOM 673 C CA . TRP A 1 95 ? -2.363 -15.393 13.417 1.00 94.44 95 TRP A CA 1
ATOM 674 C C . TRP A 1 95 ? -2.676 -15.791 11.977 1.00 94.44 95 TRP A C 1
ATOM 676 O O . TRP A 1 95 ? -2.229 -15.145 11.029 1.00 94.44 95 TRP A O 1
ATOM 686 N N . SER A 1 96 ? -3.432 -16.872 11.813 1.00 92.19 96 SER A N 1
ATOM 687 C CA . SER A 1 96 ? -3.967 -17.282 10.516 1.00 92.19 96 SER A CA 1
ATOM 688 C C . SER A 1 96 ? -5.408 -16.813 10.434 1.00 92.19 96 SER A C 1
ATOM 690 O O . SER A 1 96 ? -6.234 -17.229 11.245 1.00 92.19 96 SER A O 1
ATOM 692 N N . CYS A 1 97 ? -5.685 -15.927 9.486 1.00 91.94 97 CYS A N 1
ATOM 693 C CA . CYS A 1 97 ? -6.953 -15.236 9.343 1.00 91.94 97 CYS A CA 1
ATOM 694 C C . CYS A 1 97 ? -7.729 -15.740 8.125 1.00 91.94 97 CYS A C 1
ATOM 696 O O . CYS A 1 97 ? -7.156 -16.150 7.117 1.00 91.94 97 CYS A O 1
ATOM 698 N N . GLN A 1 98 ? -9.049 -15.687 8.221 1.00 85.62 98 GLN A N 1
ATOM 699 C CA . GLN A 1 98 ? -9.974 -15.820 7.103 1.00 85.62 98 GLN A CA 1
ATOM 700 C C . GLN A 1 98 ? -10.717 -14.494 6.953 1.00 85.62 98 GLN A C 1
ATOM 702 O O . GLN A 1 98 ? -11.241 -13.970 7.941 1.00 85.62 98 GLN A O 1
ATOM 707 N N . SER A 1 99 ? -10.745 -13.958 5.736 1.00 82.38 99 SER A N 1
ATOM 708 C CA . SER A 1 99 ? -11.524 -12.779 5.355 1.00 82.38 99 SER A CA 1
ATOM 709 C C . SER A 1 99 ? -12.561 -13.150 4.290 1.00 82.38 99 SER A C 1
ATOM 711 O O . SER A 1 99 ? -12.570 -14.268 3.768 1.00 82.38 99 SER A O 1
ATOM 713 N N . GLY A 1 100 ? -13.431 -12.202 3.933 1.00 68.75 100 GLY A N 1
ATOM 714 C CA . GLY A 1 100 ? -14.319 -12.356 2.774 1.00 68.75 100 GLY A CA 1
ATOM 715 C C . GLY A 1 100 ? -13.579 -12.467 1.431 1.00 68.75 100 GLY A C 1
ATOM 716 O O . GLY A 1 100 ? -14.158 -12.954 0.463 1.00 68.75 100 GLY A O 1
ATOM 717 N N . GLU A 1 101 ? -12.312 -12.051 1.376 1.00 63.41 101 GLU A N 1
ATOM 718 C CA . GLU A 1 101 ? -11.471 -12.023 0.171 1.00 63.41 101 GLU A CA 1
ATOM 719 C C . GLU A 1 101 ? -10.525 -13.231 0.075 1.00 63.41 101 GLU A C 1
ATOM 721 O O . GLU A 1 101 ? -9.981 -13.511 -0.993 1.00 63.41 101 GLU A O 1
ATOM 726 N N . GLY A 1 102 ? -10.350 -13.983 1.166 1.00 73.62 102 GLY A N 1
ATOM 727 C CA . GLY A 1 102 ? -9.519 -15.182 1.196 1.00 73.62 102 GLY A CA 1
ATOM 728 C C . GLY A 1 102 ? -8.770 -15.382 2.516 1.00 73.62 102 GLY A C 1
ATOM 729 O O . GLY A 1 102 ? -9.032 -14.700 3.510 1.00 73.62 102 GLY A O 1
ATOM 730 N N . PRO A 1 103 ? -7.843 -16.355 2.558 1.00 80.56 103 PRO A N 1
ATOM 731 C CA . PRO A 1 103 ? -6.942 -16.513 3.689 1.00 80.56 103 PRO A CA 1
ATOM 732 C C . PRO A 1 103 ? -5.974 -15.326 3.765 1.00 80.56 103 PRO A C 1
ATOM 734 O O . PRO A 1 103 ? -5.437 -14.902 2.747 1.00 80.56 103 PRO A O 1
ATOM 737 N N . ALA A 1 104 ? -5.717 -14.852 4.979 1.00 84.62 104 ALA A N 1
ATOM 738 C CA . ALA A 1 104 ? -4.732 -13.819 5.280 1.00 84.62 104 ALA A CA 1
ATOM 739 C C . ALA A 1 104 ? -3.887 -14.237 6.493 1.00 84.62 104 ALA A C 1
ATOM 741 O O . ALA A 1 104 ? -4.213 -15.177 7.228 1.00 84.62 104 ALA A O 1
ATOM 742 N N . SER A 1 105 ? -2.793 -13.533 6.734 1.00 86.62 105 SER A N 1
ATOM 743 C CA . SER A 1 105 ? -1.893 -13.757 7.858 1.00 86.62 105 SER A CA 1
ATOM 744 C C . SER A 1 105 ? -1.555 -12.446 8.551 1.00 86.62 105 SER A C 1
ATOM 746 O O . SER A 1 105 ? -1.264 -11.437 7.914 1.00 86.62 105 SER A O 1
ATOM 748 N N . LEU A 1 106 ? -1.594 -12.473 9.880 1.00 93.12 106 LEU A N 1
ATOM 749 C CA . LEU A 1 106 ? -1.183 -11.357 10.723 1.00 93.12 106 LEU A CA 1
ATOM 750 C C . LEU A 1 106 ? -0.036 -11.802 11.623 1.00 93.12 106 LEU A C 1
ATOM 752 O O . LEU A 1 106 ? -0.080 -12.888 12.196 1.00 93.12 106 LEU A O 1
ATOM 756 N N . GLU A 1 107 ? 0.984 -10.971 11.787 1.00 92.25 107 GLU A N 1
ATOM 757 C CA . GLU A 1 107 ? 2.072 -11.231 12.729 1.00 92.25 107 GLU A CA 1
ATOM 758 C C . GLU A 1 107 ? 2.429 -9.972 13.515 1.00 92.25 107 GLU A C 1
ATOM 760 O O . GLU A 1 107 ? 3.007 -9.032 12.979 1.00 92.25 107 GLU A O 1
ATOM 765 N N . PHE A 1 108 ? 2.101 -9.948 14.803 1.00 91.62 108 PHE A N 1
ATOM 766 C CA . PHE A 1 108 ? 2.490 -8.864 15.701 1.00 91.62 108 PHE A CA 1
ATOM 767 C C . PHE A 1 108 ? 3.923 -9.123 16.179 1.00 91.62 108 PHE A C 1
ATOM 769 O O . PHE A 1 108 ? 4.147 -9.913 17.101 1.00 91.62 108 PHE A O 1
ATOM 776 N N . VAL A 1 109 ? 4.893 -8.501 15.500 1.00 83.69 109 VAL A N 1
ATOM 777 C CA . VAL A 1 109 ? 6.342 -8.725 15.691 1.00 83.69 109 VAL A CA 1
ATOM 778 C C . VAL A 1 109 ? 6.884 -7.909 16.863 1.00 83.69 109 VAL A C 1
ATOM 780 O O . VAL A 1 109 ? 7.812 -8.329 17.553 1.00 83.69 109 VAL A O 1
ATOM 783 N N . SER A 1 110 ? 6.321 -6.722 17.083 1.00 81.88 110 SER A N 1
ATOM 784 C CA . SER A 1 110 ? 6.650 -5.835 18.199 1.00 81.88 110 SER A CA 1
ATOM 785 C C . SER A 1 110 ? 5.413 -5.025 18.604 1.00 81.88 110 SER A C 1
ATOM 787 O O . SER A 1 110 ? 4.446 -5.014 17.847 1.00 81.88 110 SER A O 1
ATOM 789 N N . PRO A 1 111 ? 5.433 -4.291 19.736 1.00 83.62 111 PRO A N 1
ATOM 790 C CA . PRO A 1 111 ? 4.289 -3.495 20.199 1.00 83.62 111 PRO A CA 1
ATOM 791 C C . PRO A 1 111 ? 3.775 -2.423 19.226 1.00 83.62 111 PRO A C 1
ATOM 793 O O . PRO A 1 111 ? 2.705 -1.871 19.461 1.00 83.62 111 PRO A O 1
ATOM 796 N N . THR A 1 112 ? 4.538 -2.098 18.179 1.00 84.38 112 THR A N 1
ATOM 797 C CA . THR A 1 112 ? 4.186 -1.083 17.175 1.00 84.38 112 THR A CA 1
ATOM 798 C C . THR A 1 112 ? 4.310 -1.587 15.739 1.00 84.38 112 THR A C 1
ATOM 800 O O . THR A 1 112 ? 4.130 -0.803 14.811 1.00 84.38 112 THR A O 1
ATOM 803 N N . ARG A 1 113 ? 4.666 -2.864 15.526 1.00 83.62 113 ARG A N 1
ATOM 804 C CA . ARG A 1 113 ? 4.925 -3.424 14.192 1.00 83.62 113 ARG A CA 1
ATOM 805 C C . ARG A 1 113 ? 4.133 -4.703 13.940 1.00 83.62 113 ARG A C 1
ATOM 807 O O . ARG A 1 113 ? 4.317 -5.706 14.632 1.00 83.62 113 ARG A O 1
ATOM 814 N N . LEU A 1 114 ? 3.295 -4.659 12.912 1.00 92.25 114 LEU A N 1
ATOM 815 C CA . LEU A 1 114 ? 2.453 -5.750 12.430 1.00 92.25 114 LEU A CA 1
ATOM 816 C C . LEU A 1 114 ? 2.951 -6.181 11.051 1.00 92.25 114 LEU A C 1
ATOM 818 O O . LEU A 1 114 ? 3.345 -5.334 10.261 1.00 92.25 114 LEU A O 1
ATOM 822 N N . LEU A 1 115 ? 2.923 -7.470 10.732 1.00 83.88 115 LEU A N 1
ATOM 823 C CA . LEU A 1 115 ? 2.995 -7.947 9.355 1.00 83.88 115 LEU A CA 1
ATOM 824 C C . LEU A 1 115 ? 1.591 -8.352 8.913 1.00 83.88 115 LEU A C 1
ATOM 826 O O . LEU A 1 115 ? 0.996 -9.208 9.559 1.00 83.88 115 LEU A O 1
ATOM 830 N N . TYR A 1 116 ? 1.083 -7.770 7.832 1.00 88.25 116 TYR A N 1
ATOM 831 C CA . TYR A 1 116 ? -0.126 -8.219 7.140 1.00 88.25 116 TYR A CA 1
ATOM 832 C C . TYR A 1 116 ? 0.304 -8.915 5.850 1.00 88.25 116 TYR A C 1
ATOM 834 O O . TYR A 1 116 ? 0.873 -8.270 4.974 1.00 88.25 116 TYR A O 1
ATOM 842 N N . ASP A 1 117 ? 0.145 -10.233 5.760 1.00 79.19 117 ASP A N 1
ATOM 843 C CA . ASP A 1 117 ? 0.656 -11.035 4.636 1.00 79.19 117 ASP A CA 1
ATOM 844 C C . ASP A 1 117 ? 2.137 -10.780 4.333 1.00 79.19 117 ASP A C 1
ATOM 846 O O . ASP A 1 117 ? 2.579 -10.642 3.195 1.00 79.19 117 ASP A O 1
ATOM 850 N N . GLY A 1 118 ? 2.921 -10.682 5.411 1.00 70.94 118 GLY A N 1
ATOM 851 C CA . GLY A 1 118 ? 4.349 -10.375 5.363 1.00 70.94 118 GLY A CA 1
ATOM 852 C C . GLY A 1 118 ? 4.677 -8.892 5.154 1.00 70.94 118 GLY A C 1
ATOM 853 O O . GLY A 1 118 ? 5.829 -8.511 5.360 1.00 70.94 118 GLY A O 1
ATOM 854 N N . GLN A 1 119 ? 3.698 -8.044 4.818 1.00 69.38 119 GLN A N 1
ATOM 855 C CA . GLN A 1 119 ? 3.885 -6.601 4.657 1.00 69.38 119 GLN A CA 1
ATOM 856 C C . GLN A 1 119 ? 3.986 -5.913 6.008 1.00 69.38 119 GLN A C 1
ATOM 858 O O . GLN A 1 119 ? 3.048 -5.991 6.801 1.00 69.38 119 GLN A O 1
ATOM 863 N N . PRO A 1 120 ? 5.079 -5.199 6.283 1.00 76.94 120 PRO A N 1
ATOM 864 C CA . PRO A 1 120 ? 5.273 -4.625 7.590 1.00 76.94 120 PRO A CA 1
ATOM 865 C C . PRO A 1 120 ? 4.556 -3.264 7.690 1.00 76.94 120 PRO A C 1
ATOM 867 O O . PRO A 1 120 ? 4.905 -2.310 6.998 1.00 76.94 120 PRO A O 1
ATOM 870 N N . LEU A 1 121 ? 3.572 -3.184 8.580 1.00 85.12 121 LEU A N 1
ATOM 871 C CA . LEU A 1 121 ? 2.738 -2.022 8.876 1.00 85.12 121 LEU A CA 1
ATOM 872 C C . LEU A 1 121 ? 3.011 -1.520 10.295 1.00 85.12 121 LEU A C 1
ATOM 874 O O . LEU A 1 121 ? 3.261 -2.307 11.215 1.00 85.12 121 LEU A O 1
ATOM 878 N N . ASP A 1 122 ? 2.939 -0.205 10.478 1.00 88.31 122 ASP A N 1
ATOM 879 C CA . ASP A 1 122 ? 2.938 0.383 11.814 1.00 88.31 122 ASP A CA 1
ATOM 880 C C . ASP A 1 122 ? 1.528 0.341 12.391 1.00 88.31 122 ASP A C 1
ATOM 882 O O . ASP A 1 122 ? 0.543 0.561 11.683 1.00 88.31 122 ASP A O 1
ATOM 886 N N . TYR A 1 123 ? 1.431 0.052 13.684 1.00 94.25 123 TYR A N 1
ATOM 887 C CA . TYR A 1 123 ? 0.152 0.055 14.374 1.00 94.25 123 TYR A CA 1
ATOM 888 C C . TYR A 1 123 ? 0.261 0.644 15.777 1.00 94.25 123 TYR A C 1
ATOM 890 O O . TYR A 1 123 ? 1.334 0.696 16.383 1.00 94.25 123 TYR A O 1
ATOM 898 N N . GLN A 1 124 ? -0.883 1.065 16.300 1.00 92.12 124 GLN A N 1
ATOM 899 C CA . GLN A 1 124 ? -1.074 1.474 17.683 1.00 92.12 124 GLN A CA 1
ATOM 900 C C . GLN A 1 124 ? -2.270 0.721 18.265 1.00 92.12 124 GLN A C 1
ATOM 902 O O . GLN A 1 124 ? -3.239 0.431 17.563 1.00 92.12 124 GLN A O 1
ATOM 907 N N . LEU A 1 125 ? -2.194 0.392 19.553 1.00 90.62 125 LEU A N 1
ATOM 908 C CA . LEU A 1 125 ? -3.297 -0.232 20.279 1.00 90.62 125 LEU A CA 1
ATOM 909 C C . LEU A 1 125 ? -3.928 0.769 21.232 1.00 90.62 125 LEU A C 1
ATOM 911 O O . LEU A 1 125 ? -3.265 1.301 22.123 1.00 90.62 125 LEU A O 1
ATOM 915 N N . GLY A 1 126 ? -5.222 0.981 21.039 1.00 87.38 126 GLY A N 1
ATOM 916 C CA . GLY A 1 126 ? -6.123 1.583 22.003 1.00 87.38 126 GLY A CA 1
ATOM 917 C C . GLY A 1 126 ? -6.976 0.523 22.700 1.00 87.38 126 GLY A C 1
ATOM 918 O O . GLY A 1 126 ? -6.784 -0.684 22.552 1.00 87.38 126 GLY A O 1
ATOM 919 N N . GLU A 1 127 ? -7.958 0.985 23.464 1.00 84.94 127 GLU A N 1
ATOM 920 C CA . GLU A 1 127 ? -8.916 0.123 24.154 1.00 84.94 127 GLU A CA 1
ATOM 921 C C . GLU A 1 127 ? -9.848 -0.570 23.143 1.00 84.94 127 GLU A C 1
ATOM 923 O O . GLU A 1 127 ? -10.790 0.032 22.635 1.00 84.94 127 GLU A O 1
ATOM 928 N N . GLY A 1 128 ? -9.543 -1.828 22.797 1.00 86.69 128 GLY A N 1
ATOM 929 C CA . GLY A 1 128 ? -10.307 -2.615 21.816 1.00 86.69 128 GLY A CA 1
ATOM 930 C C . GLY A 1 128 ? -10.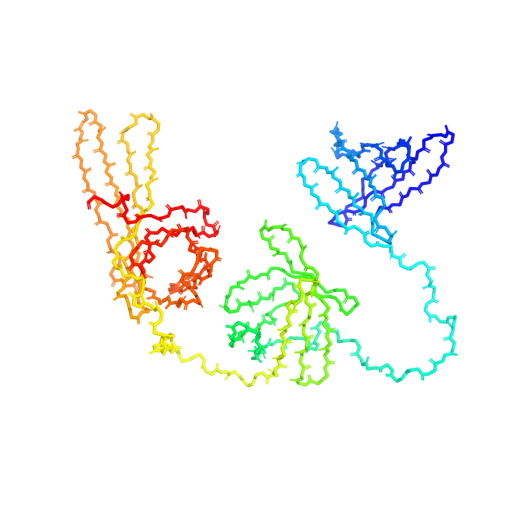203 -2.106 20.374 1.00 86.69 128 GLY A C 1
ATOM 931 O O . GLY A 1 128 ? -10.977 -2.527 19.512 1.00 86.69 128 GLY A O 1
ATOM 932 N N . VAL A 1 129 ? -9.263 -1.194 20.105 1.00 93.38 129 VAL A N 1
ATOM 933 C CA . VAL A 1 129 ? -9.029 -0.601 18.784 1.00 93.38 129 VAL A CA 1
ATOM 934 C C . VAL A 1 129 ? -7.578 -0.818 18.368 1.00 93.38 129 VAL A C 1
ATOM 936 O O . VAL A 1 129 ? -6.650 -0.497 19.106 1.00 93.38 129 VAL A O 1
ATOM 939 N N . LEU A 1 130 ? -7.397 -1.365 17.173 1.00 94.44 130 LEU A N 1
ATOM 940 C CA . LEU A 1 130 ? -6.141 -1.487 16.456 1.00 94.44 130 LEU A CA 1
ATOM 941 C C . LEU A 1 130 ? -6.119 -0.397 15.384 1.00 94.44 130 LEU A C 1
ATOM 943 O O . LEU A 1 130 ? -6.837 -0.493 14.392 1.00 94.44 130 LEU A O 1
ATOM 947 N N . THR A 1 131 ? -5.298 0.628 15.576 1.00 94.25 131 THR A N 1
ATOM 948 C CA . THR A 1 131 ? -5.094 1.681 14.578 1.00 94.25 131 THR A CA 1
ATOM 949 C C . THR A 1 131 ? -3.895 1.307 13.723 1.00 94.25 131 THR A C 1
ATOM 951 O O . THR A 1 131 ? -2.774 1.258 14.224 1.00 94.25 131 THR A O 1
ATOM 954 N N . VAL A 1 132 ? -4.113 1.027 12.442 1.00 93.75 132 VAL A N 1
ATOM 955 C CA . VAL A 1 132 ? -3.058 0.677 11.483 1.00 93.75 132 VAL A CA 1
ATOM 956 C C . VAL A 1 132 ? -2.732 1.899 10.634 1.00 93.75 132 VAL A C 1
ATOM 958 O O . VAL A 1 132 ? -3.617 2.480 10.008 1.00 93.75 132 VAL A O 1
ATOM 961 N N . SER A 1 133 ? -1.463 2.289 10.594 1.00 86.19 133 SER A N 1
ATOM 962 C CA . SER A 1 133 ? -0.993 3.375 9.738 1.00 86.19 133 SER A CA 1
ATOM 963 C C . SER A 1 133 ? -0.841 2.870 8.308 1.00 86.19 133 SER A C 1
ATOM 965 O O . SER A 1 133 ? 0.019 2.036 8.023 1.00 86.19 133 SER A O 1
ATOM 967 N N . THR A 1 134 ? -1.671 3.386 7.405 1.00 80.44 134 THR A N 1
ATOM 968 C CA . THR A 1 134 ? -1.601 3.099 5.968 1.00 80.44 134 THR A CA 1
ATOM 969 C C . THR A 1 134 ? -1.140 4.337 5.200 1.00 80.44 134 THR A C 1
ATOM 971 O O . THR A 1 134 ? -1.083 5.440 5.747 1.00 80.44 134 THR A O 1
ATOM 974 N N . GLU A 1 135 ? -0.848 4.186 3.910 1.00 66.94 135 GLU A N 1
ATOM 975 C CA . GLU A 1 135 ? -0.539 5.319 3.022 1.00 66.94 135 GLU A CA 1
ATOM 976 C C . GLU A 1 135 ? -1.714 6.311 2.866 1.00 66.94 135 GLU A C 1
ATOM 978 O O . GLU A 1 135 ? -1.495 7.481 2.559 1.00 66.94 135 GLU A O 1
ATOM 983 N N . TRP A 1 136 ? -2.951 5.870 3.132 1.00 64.12 136 TRP A N 1
ATOM 984 C CA . TRP A 1 136 ? -4.175 6.685 3.081 1.00 64.12 136 TRP A CA 1
ATOM 985 C C . TRP A 1 136 ? -4.490 7.361 4.422 1.00 64.12 136 TRP A C 1
ATOM 987 O O . TRP A 1 136 ? -5.499 8.055 4.553 1.00 64.12 136 TRP A O 1
ATOM 997 N N . GLY A 1 137 ? -3.627 7.160 5.420 1.00 75.62 137 GLY A N 1
ATOM 998 C CA . GLY A 1 137 ? -3.816 7.608 6.790 1.00 75.62 137 GLY A CA 1
ATOM 999 C C . GLY A 1 137 ? -4.096 6.459 7.764 1.00 75.62 137 GLY A C 1
ATOM 1000 O O . GLY A 1 137 ? -4.110 5.282 7.382 1.00 75.62 137 GLY A O 1
ATOM 1001 N N . PRO A 1 138 ? -4.275 6.786 9.053 1.00 85.12 138 PRO A N 1
ATOM 1002 C CA . PRO A 1 138 ? -4.593 5.799 10.072 1.00 85.12 138 PRO A CA 1
ATOM 1003 C C . PRO A 1 138 ? -5.990 5.214 9.840 1.00 85.12 138 PRO A C 1
ATOM 1005 O O . PRO A 1 138 ? -6.956 5.946 9.616 1.00 85.12 138 PRO A O 1
ATOM 1008 N N . MET A 1 139 ? -6.091 3.891 9.919 1.00 87.00 139 MET A N 1
ATOM 1009 C CA . MET A 1 139 ? -7.347 3.152 9.856 1.00 87.00 139 MET A CA 1
ATOM 1010 C C . MET A 1 139 ? -7.597 2.443 11.181 1.00 87.00 139 MET A C 1
ATOM 1012 O O . MET A 1 139 ? -6.744 1.694 11.654 1.00 87.00 139 MET A O 1
ATOM 1016 N N . ASP A 1 140 ? -8.779 2.657 11.752 1.00 92.62 140 ASP A N 1
ATOM 1017 C CA . ASP A 1 140 ? -9.181 2.042 13.013 1.00 92.62 140 ASP A CA 1
ATOM 1018 C C . ASP A 1 140 ? -9.955 0.750 12.765 1.00 92.62 140 ASP A C 1
ATOM 1020 O O . ASP A 1 140 ? -10.993 0.733 12.096 1.00 92.62 140 ASP A O 1
ATOM 1024 N N . TYR A 1 141 ? -9.480 -0.322 13.383 1.00 93.56 141 TYR A N 1
ATOM 1025 C CA . TYR A 1 141 ? -10.141 -1.613 13.406 1.00 93.56 141 TYR A CA 1
ATOM 1026 C C . TYR A 1 141 ? -10.526 -1.951 14.838 1.00 93.56 141 TYR A C 1
ATOM 1028 O O . TYR A 1 141 ? -9.699 -1.899 15.745 1.00 93.56 141 TYR A O 1
ATOM 1036 N N . ARG A 1 142 ? -11.777 -2.339 15.066 1.00 94.62 142 ARG A N 1
ATOM 1037 C CA . ARG A 1 142 ? -12.156 -2.949 16.342 1.00 94.62 142 ARG A CA 1
ATOM 1038 C C . ARG A 1 142 ? -11.573 -4.345 16.402 1.00 94.62 142 ARG A C 1
ATOM 1040 O O . ARG A 1 142 ? -11.616 -5.053 15.399 1.00 94.62 142 ARG A O 1
ATOM 1047 N N . PHE A 1 143 ? -11.069 -4.750 17.558 1.00 94.31 143 PHE A N 1
ATOM 1048 C CA . PHE A 1 143 ? -10.616 -6.119 17.744 1.00 94.31 143 PHE A CA 1
ATOM 1049 C C . PHE A 1 143 ? -11.138 -6.723 19.042 1.00 94.31 143 PHE A C 1
ATOM 1051 O O . PHE A 1 143 ? -11.297 -6.042 20.055 1.00 94.31 143 PHE A O 1
ATOM 1058 N N . GLU A 1 144 ? -11.366 -8.030 19.005 1.00 92.56 144 GLU A N 1
ATOM 1059 C CA . GLU A 1 144 ? -11.707 -8.845 20.163 1.00 92.56 144 GLU A CA 1
ATOM 1060 C C . GLU A 1 144 ? -10.740 -10.024 20.238 1.00 92.56 144 GLU A C 1
ATOM 1062 O O . GLU A 1 144 ? -10.524 -10.728 19.252 1.00 92.56 144 GLU A O 1
ATOM 1067 N N . LEU A 1 145 ? -10.152 -10.236 21.416 1.00 90.88 145 LEU A N 1
ATOM 1068 C CA . LEU A 1 145 ? -9.207 -11.318 21.670 1.00 90.88 145 LEU A CA 1
ATOM 1069 C C . LEU A 1 145 ? -9.790 -12.272 22.716 1.00 90.88 145 LEU A C 1
ATOM 1071 O O . LEU A 1 145 ? -9.986 -11.896 23.871 1.00 90.88 145 LEU A O 1
ATOM 1075 N N . ALA A 1 146 ? -10.021 -13.523 22.326 1.00 89.75 146 ALA A N 1
ATOM 1076 C CA . ALA A 1 146 ? -10.541 -14.578 23.186 1.00 89.75 146 ALA A CA 1
ATOM 1077 C C . ALA A 1 146 ? -9.603 -15.796 23.156 1.00 89.75 146 ALA A C 1
ATOM 1079 O O . ALA A 1 146 ? -9.826 -16.774 22.446 1.00 89.75 146 ALA A O 1
ATOM 1080 N N . GLY A 1 147 ? -8.526 -15.734 23.943 1.00 88.00 147 GLY A N 1
ATOM 1081 C CA . GLY A 1 147 ? -7.510 -16.789 23.998 1.00 88.00 147 GLY A CA 1
ATOM 1082 C C . GLY A 1 147 ? -6.707 -16.882 22.698 1.00 88.00 147 GLY A C 1
ATOM 1083 O O . GLY A 1 147 ? -5.846 -16.039 22.439 1.00 88.00 147 GLY A O 1
ATOM 1084 N N . ASP A 1 148 ? -7.002 -17.908 21.900 1.00 91.50 148 ASP A N 1
ATOM 1085 C CA . ASP A 1 148 ? -6.368 -18.178 20.604 1.00 91.50 148 ASP A CA 1
ATOM 1086 C C . ASP A 1 148 ? -7.255 -17.785 19.416 1.00 91.50 148 ASP A C 1
ATOM 1088 O O . ASP A 1 148 ? -6.944 -18.119 18.277 1.00 91.50 148 ASP A O 1
ATOM 1092 N N . GLU A 1 149 ? -8.347 -17.064 19.663 1.00 93.56 149 GLU A N 1
ATOM 1093 C CA . GLU A 1 149 ? -9.192 -16.476 18.627 1.00 93.56 149 GLU A CA 1
ATOM 1094 C C . GLU A 1 149 ? -9.069 -14.949 18.659 1.00 93.56 149 GLU A C 1
ATOM 1096 O O . GLU A 1 149 ? -9.209 -14.325 19.714 1.00 93.56 149 GLU A O 1
ATOM 1101 N N . LEU A 1 150 ? -8.801 -14.355 17.499 1.00 94.50 150 LEU A N 1
ATOM 1102 C CA . LEU A 1 150 ? -8.726 -12.915 17.285 1.00 94.50 150 LEU A CA 1
ATOM 1103 C C . LEU A 1 150 ? -9.716 -12.539 16.189 1.00 94.50 150 LEU A C 1
ATOM 1105 O O . LEU A 1 150 ? -9.597 -12.998 15.055 1.00 94.50 150 LEU A O 1
ATOM 1109 N N . GLN A 1 151 ? -10.677 -11.686 16.517 1.00 95.06 151 GLN A N 1
ATOM 1110 C CA . GLN A 1 151 ? -11.581 -11.092 15.539 1.00 95.06 151 GLN A CA 1
ATOM 1111 C C . GLN A 1 151 ? -11.202 -9.633 15.334 1.00 95.06 151 GLN A C 1
ATOM 1113 O O . GLN A 1 151 ? -10.970 -8.917 16.304 1.00 95.06 151 GLN A O 1
ATOM 1118 N N . ILE A 1 152 ? -11.135 -9.194 14.080 1.00 94.81 152 ILE A N 1
ATOM 1119 C CA . ILE A 1 152 ? -10.860 -7.802 13.712 1.00 94.81 152 ILE A CA 1
ATOM 1120 C C . ILE A 1 152 ? -11.958 -7.340 12.756 1.00 94.81 152 ILE A C 1
ATOM 1122 O O . ILE A 1 152 ? -12.310 -8.063 11.825 1.00 94.81 152 ILE A O 1
ATOM 1126 N N . ALA A 1 153 ? -12.503 -6.148 12.979 1.00 93.19 153 ALA A N 1
ATOM 1127 C CA . ALA A 1 153 ? -13.560 -5.563 12.165 1.00 93.19 153 ALA A CA 1
ATOM 1128 C C . ALA A 1 153 ? -13.265 -4.091 11.847 1.00 93.19 153 ALA A C 1
ATOM 1130 O O . ALA A 1 153 ? -13.086 -3.273 12.753 1.00 93.19 153 ALA A O 1
ATOM 1131 N N . GLY A 1 154 ? -13.229 -3.754 10.560 1.00 88.06 154 GLY A N 1
ATOM 1132 C CA . GLY A 1 154 ? -13.107 -2.389 10.059 1.00 88.06 154 GLY A CA 1
ATOM 1133 C C . GLY A 1 154 ? -14.467 -1.695 9.938 1.00 88.06 154 GLY A C 1
ATOM 1134 O O . GLY A 1 154 ? -15.516 -2.333 9.827 1.00 88.06 154 GLY A O 1
ATOM 1135 N N . ALA A 1 155 ? -14.463 -0.360 9.958 1.00 77.56 155 ALA A N 1
ATOM 1136 C CA . ALA A 1 155 ? -15.676 0.445 9.760 1.00 77.56 155 ALA A CA 1
ATOM 1137 C C . ALA A 1 155 ? -16.243 0.354 8.327 1.00 77.56 155 ALA A C 1
ATOM 1139 O O . ALA A 1 155 ? -17.407 0.672 8.093 1.00 77.56 155 ALA A O 1
ATOM 1140 N N . ASP A 1 156 ? -15.415 -0.086 7.386 1.00 75.81 156 ASP A N 1
ATOM 1141 C CA . ASP A 1 156 ? -15.723 -0.371 5.984 1.00 75.81 156 ASP A CA 1
ATOM 1142 C C . ASP A 1 156 ? -16.470 -1.704 5.776 1.00 75.81 156 ASP A C 1
ATOM 1144 O O . ASP A 1 156 ? -16.860 -2.023 4.656 1.00 75.81 156 ASP A O 1
ATOM 1148 N N . GLY A 1 157 ? -16.706 -2.468 6.849 1.00 77.00 157 GLY A N 1
ATOM 1149 C CA . GLY A 1 157 ? -17.340 -3.786 6.798 1.00 77.00 157 GLY A CA 1
ATOM 1150 C C . GLY A 1 157 ? -16.350 -4.940 6.634 1.00 77.00 157 GLY A C 1
ATOM 1151 O O . GLY A 1 157 ? -16.775 -6.097 6.629 1.00 77.00 157 GLY A O 1
ATOM 1152 N N . THR A 1 158 ? -15.048 -4.652 6.554 1.00 80.00 158 THR A N 1
ATOM 1153 C CA . THR A 1 158 ? -13.999 -5.673 6.544 1.00 80.00 158 THR A CA 1
ATOM 1154 C C . THR A 1 158 ? -14.035 -6.457 7.852 1.00 80.00 158 THR A C 1
ATOM 1156 O O . THR A 1 158 ? -14.109 -5.874 8.933 1.00 80.00 158 THR A O 1
ATOM 1159 N N . SER A 1 159 ? -13.971 -7.787 7.778 1.00 89.00 159 SER A N 1
ATOM 1160 C CA . SER A 1 159 ? -13.894 -8.654 8.953 1.00 89.00 159 SER A CA 1
ATOM 1161 C C . SER A 1 159 ? -12.863 -9.756 8.743 1.00 89.00 159 SER A C 1
ATOM 1163 O O . SER A 1 159 ? -12.826 -10.401 7.694 1.00 89.00 159 SER A O 1
ATOM 1165 N N . LEU A 1 160 ? -12.025 -9.955 9.756 1.00 92.19 160 LEU A N 1
ATOM 1166 C CA . LEU A 1 160 ? -11.023 -11.006 9.835 1.00 92.19 160 LEU A CA 1
ATOM 1167 C C . LEU A 1 160 ? -11.339 -11.869 11.051 1.00 92.19 160 LEU A C 1
ATOM 1169 O O . LEU A 1 160 ? -11.447 -11.363 12.168 1.00 92.19 160 LEU A O 1
ATOM 1173 N N . THR A 1 161 ? -11.459 -13.175 10.836 1.00 93.56 161 THR A N 1
ATOM 1174 C CA . THR A 1 161 ? -11.500 -14.161 11.922 1.00 93.56 161 THR A CA 1
ATOM 1175 C C . THR A 1 161 ? -10.197 -14.930 11.914 1.00 93.56 161 THR A C 1
ATOM 1177 O O . THR A 1 161 ? -9.885 -15.606 10.933 1.00 93.56 161 THR A O 1
ATOM 1180 N N . CYS A 1 162 ? -9.428 -14.817 12.989 1.00 94.56 162 CYS A N 1
ATOM 1181 C CA . CYS A 1 162 ? -8.095 -15.373 13.078 1.00 94.56 162 CYS A CA 1
ATOM 1182 C C . CYS A 1 162 ? -7.980 -16.398 14.204 1.00 94.56 162 CYS A C 1
ATOM 1184 O O . CYS A 1 162 ? -8.415 -16.158 15.327 1.00 94.56 162 CYS A O 1
ATOM 1186 N N . GLY A 1 163 ? -7.333 -17.522 13.912 1.00 93.38 163 GLY A N 1
ATOM 1187 C CA . GLY A 1 163 ? -6.849 -18.458 14.921 1.00 93.38 163 GLY A CA 1
ATOM 1188 C C . GLY A 1 163 ? -5.364 -18.232 15.183 1.00 93.38 163 GLY A C 1
ATOM 1189 O O . GLY A 1 163 ? -4.608 -17.937 14.249 1.00 93.38 163 GLY A O 1
ATOM 1190 N N . ARG A 1 164 ? -4.919 -18.389 16.434 1.00 92.12 164 ARG A N 1
ATOM 1191 C CA . ARG A 1 164 ? -3.495 -18.376 16.771 1.00 92.12 164 ARG A CA 1
ATOM 1192 C C . ARG A 1 164 ? -2.836 -19.519 16.013 1.00 92.12 164 ARG A C 1
ATOM 1194 O O . ARG A 1 164 ? -3.113 -20.697 16.241 1.00 92.12 164 ARG A O 1
ATOM 1201 N N . GLY A 1 165 ? -1.990 -19.163 15.059 1.00 72.94 165 GLY A N 1
ATOM 1202 C CA . GLY A 1 165 ? -1.269 -20.157 14.295 1.00 72.94 165 GLY A CA 1
ATOM 1203 C C . GLY A 1 165 ? -0.140 -20.705 15.156 1.00 72.94 165 GLY A C 1
ATOM 1204 O O . GLY A 1 165 ? 0.722 -19.943 15.595 1.00 72.94 165 GLY A O 1
ATOM 1205 N N . ALA A 1 166 ? -0.045 -22.033 15.285 1.00 51.28 166 ALA A N 1
ATOM 1206 C CA . ALA A 1 166 ? 1.290 -22.632 15.256 1.00 51.28 166 ALA A CA 1
ATOM 1207 C C . ALA A 1 166 ? 2.005 -22.038 14.031 1.00 51.28 166 ALA A C 1
ATOM 1209 O O . ALA A 1 166 ? 1.310 -21.792 13.038 1.00 51.28 166 ALA A O 1
ATOM 1210 N N . PRO A 1 167 ? 3.324 -21.764 14.072 1.00 42.91 167 PRO A N 1
ATOM 1211 C CA . PRO A 1 167 ? 4.022 -21.256 12.905 1.00 42.91 167 PRO A CA 1
ATOM 1212 C C . PRO A 1 167 ? 3.652 -22.179 11.757 1.00 42.91 167 PRO A C 1
ATOM 1214 O O . PRO A 1 167 ? 4.076 -23.335 11.726 1.00 42.91 167 PRO A O 1
ATOM 1217 N N . ALA A 1 168 ? 2.806 -21.697 10.840 1.00 41.28 168 ALA A N 1
ATOM 1218 C CA . ALA A 1 168 ? 2.745 -22.293 9.533 1.00 41.28 168 ALA A CA 1
ATOM 1219 C C . ALA A 1 168 ? 4.203 -22.216 9.133 1.00 41.28 168 ALA A C 1
ATOM 1221 O O . ALA A 1 168 ? 4.757 -21.109 9.084 1.00 41.28 168 ALA A O 1
ATOM 1222 N N . ALA A 1 169 ? 4.858 -23.376 9.036 1.00 37.25 169 ALA A N 1
ATOM 1223 C CA . ALA A 1 169 ? 6.136 -23.446 8.380 1.00 37.25 169 ALA A CA 1
ATOM 1224 C C . ALA A 1 169 ? 5.886 -22.644 7.115 1.00 37.25 169 ALA A C 1
ATOM 1226 O O . ALA A 1 169 ? 5.037 -23.029 6.308 1.00 37.25 169 ALA A O 1
ATOM 1227 N N . GLN A 1 170 ? 6.495 -21.456 7.026 1.00 40.44 170 GLN A N 1
ATOM 1228 C CA . GLN A 1 170 ? 6.630 -20.811 5.742 1.00 40.44 170 GLN A CA 1
ATOM 1229 C C . GLN A 1 170 ? 7.259 -21.932 4.948 1.00 40.44 170 GLN A C 1
ATOM 1231 O O . GLN A 1 170 ? 8.353 -22.375 5.286 1.00 40.44 170 GLN A O 1
ATOM 1236 N N . VAL A 1 171 ? 6.498 -22.536 4.047 1.00 36.97 171 VAL A N 1
ATOM 1237 C CA . VAL A 1 171 ? 7.098 -23.384 3.050 1.00 36.97 171 VAL A CA 1
ATOM 1238 C C . VAL A 1 171 ? 7.726 -22.336 2.151 1.00 36.97 171 VAL A C 1
ATOM 1240 O O . VAL A 1 171 ? 6.970 -21.652 1.452 1.00 36.97 171 VAL A O 1
ATOM 1243 N N . PRO A 1 172 ? 9.051 -22.095 2.209 1.00 37.53 172 PRO A N 1
ATOM 1244 C CA . PRO A 1 172 ? 9.691 -21.326 1.161 1.00 37.53 172 PRO A CA 1
ATOM 1245 C C . PRO A 1 172 ? 9.343 -22.042 -0.149 1.00 37.53 172 PRO A C 1
ATOM 1247 O O . PRO A 1 172 ? 9.833 -23.137 -0.411 1.00 37.53 172 PRO A O 1
ATOM 1250 N N . GLY A 1 173 ? 8.394 -21.482 -0.905 1.00 44.44 173 GLY A N 1
ATOM 1251 C CA . GLY A 1 173 ? 7.890 -22.064 -2.149 1.00 44.44 173 GLY A CA 1
ATOM 1252 C C . GLY A 1 173 ? 6.383 -22.338 -2.262 1.00 44.44 173 GLY A C 1
ATOM 1253 O O . GLY A 1 173 ? 5.962 -22.721 -3.349 1.00 44.44 173 GLY A O 1
ATOM 1254 N N . ALA A 1 174 ? 5.540 -22.126 -1.244 1.00 43.00 174 ALA A N 1
ATOM 1255 C CA . ALA A 1 174 ? 4.090 -22.367 -1.377 1.00 43.00 174 ALA A CA 1
ATOM 1256 C C . ALA A 1 174 ? 3.259 -21.107 -1.709 1.00 43.00 174 ALA A C 1
ATOM 1258 O O . ALA A 1 174 ? 2.251 -20.845 -1.070 1.00 43.00 174 ALA A O 1
ATOM 1259 N N . MET A 1 175 ? 3.653 -20.360 -2.745 1.00 51.50 175 MET A N 1
ATOM 1260 C CA . MET A 1 175 ? 2.701 -19.609 -3.594 1.00 51.50 175 MET A CA 1
ATOM 1261 C C . MET A 1 175 ? 2.391 -20.385 -4.892 1.00 51.50 175 MET A C 1
ATOM 1263 O O . MET A 1 175 ? 1.788 -19.863 -5.817 1.00 51.50 175 MET A O 1
ATOM 1267 N N . ALA A 1 176 ? 2.790 -21.660 -4.984 1.00 45.59 176 ALA A N 1
ATOM 1268 C CA . ALA A 1 176 ? 2.599 -22.490 -6.179 1.00 45.59 176 ALA A CA 1
ATOM 1269 C C . ALA A 1 176 ? 1.160 -23.029 -6.369 1.00 45.59 176 ALA A C 1
ATOM 1271 O O . ALA A 1 176 ? 0.928 -23.877 -7.228 1.00 45.59 176 ALA A O 1
ATOM 1272 N N . GLY A 1 177 ? 0.194 -22.558 -5.578 1.00 49.19 177 GLY A N 1
ATOM 1273 C CA . GLY A 1 177 ? -1.230 -22.839 -5.750 1.00 49.19 177 GLY A CA 1
ATOM 1274 C C . GLY A 1 177 ? -1.964 -21.585 -6.206 1.00 49.19 177 GLY A C 1
ATOM 1275 O O . GLY A 1 177 ? -2.738 -21.035 -5.432 1.00 49.19 177 GLY A O 1
ATOM 1276 N N . GLY A 1 178 ? -1.667 -21.108 -7.417 1.00 57.62 178 GLY A N 1
ATOM 1277 C CA . GLY A 1 178 ? -2.332 -19.937 -7.990 1.00 57.62 178 GLY A CA 1
ATOM 1278 C C . GLY A 1 178 ? -3.853 -20.099 -8.008 1.00 57.62 178 GLY A C 1
ATOM 1279 O O . GLY A 1 178 ? -4.373 -21.211 -8.150 1.00 57.62 178 GLY A O 1
ATOM 1280 N N . THR A 1 179 ? -4.577 -18.989 -7.891 1.00 72.50 179 THR A N 1
ATOM 1281 C CA . THR A 1 179 ? -6.051 -18.962 -7.955 1.00 72.50 179 THR A CA 1
ATOM 1282 C C . THR A 1 179 ? -6.574 -19.374 -9.341 1.00 72.50 179 THR A C 1
ATOM 1284 O O . THR A 1 179 ? -7.779 -19.525 -9.553 1.00 72.50 179 THR A O 1
ATOM 1287 N N . GLY A 1 180 ? -5.670 -19.546 -10.312 1.00 85.81 180 GLY A N 1
ATOM 1288 C CA . GLY A 1 180 ? -5.969 -19.722 -11.725 1.00 85.81 180 GLY A CA 1
ATOM 1289 C C . GLY A 1 180 ? -6.224 -18.385 -12.416 1.00 85.81 180 GLY A C 1
ATOM 1290 O O . GLY A 1 180 ? -6.368 -18.362 -13.642 1.00 85.81 180 GLY A O 1
ATOM 1291 N N . LEU A 1 181 ? -6.263 -17.282 -11.658 1.00 91.19 181 LEU A N 1
ATOM 1292 C CA . LEU A 1 181 ? -6.410 -15.932 -12.183 1.00 91.19 181 LEU A CA 1
ATOM 1293 C C . LEU A 1 181 ? -5.085 -15.383 -12.723 1.00 91.19 181 LEU A C 1
ATOM 1295 O O . LEU A 1 181 ? -5.096 -14.482 -13.557 1.00 91.19 181 LEU A O 1
ATOM 1299 N N . GLU A 1 182 ? -3.951 -15.975 -12.343 1.00 94.38 182 GLU A N 1
ATOM 1300 C CA . GLU A 1 182 ? -2.612 -15.581 -12.791 1.00 94.38 182 GLU A CA 1
ATOM 1301 C C . GLU A 1 182 ? -2.497 -15.592 -14.316 1.00 94.38 182 GLU A C 1
ATOM 1303 O O . GLU A 1 182 ? -1.847 -14.720 -14.881 1.00 94.38 182 GLU A O 1
ATOM 1308 N N . ARG A 1 183 ? -3.221 -16.484 -15.007 1.00 93.88 183 ARG A N 1
ATOM 1309 C CA . ARG A 1 183 ? -3.266 -16.546 -16.480 1.00 93.88 183 ARG A CA 1
ATOM 1310 C C . ARG A 1 183 ? -3.723 -15.241 -17.143 1.00 93.88 183 ARG A C 1
ATOM 1312 O O . ARG A 1 183 ? -3.430 -15.032 -18.318 1.00 93.88 183 ARG A O 1
ATOM 1319 N N . HIS A 1 184 ? -4.470 -14.405 -16.416 1.00 94.56 184 HIS A N 1
ATOM 1320 C CA . HIS A 1 184 ? -4.946 -13.103 -16.883 1.00 94.56 184 HIS A CA 1
ATOM 1321 C C . HIS A 1 184 ? -3.862 -12.023 -16.773 1.00 94.56 184 HIS A C 1
ATOM 1323 O O . HIS A 1 184 ? -3.965 -11.000 -17.443 1.00 94.56 184 HIS A O 1
ATOM 1329 N N . LEU A 1 185 ? -2.804 -12.254 -15.993 1.00 95.38 185 LEU A N 1
ATOM 1330 C CA . LEU A 1 185 ? -1.626 -11.400 -15.904 1.00 95.38 185 LEU A CA 1
ATOM 1331 C C . LEU A 1 185 ? -0.400 -12.176 -16.392 1.00 95.38 185 LEU A C 1
ATOM 1333 O O . LEU A 1 185 ? 0.270 -12.859 -15.622 1.00 95.38 185 LEU A O 1
ATOM 1337 N N . ARG A 1 186 ? -0.120 -12.067 -17.692 1.00 95.38 186 ARG A N 1
ATOM 1338 C CA . ARG A 1 186 ? 1.049 -12.678 -18.339 1.00 95.38 186 ARG A CA 1
ATOM 1339 C C . ARG A 1 186 ? 1.790 -11.691 -19.232 1.00 95.38 186 ARG A C 1
ATOM 1341 O O . ARG A 1 186 ? 1.156 -10.837 -19.859 1.00 95.38 186 ARG A O 1
ATOM 1348 N N . GLY A 1 187 ? 3.095 -11.877 -19.356 1.00 94.62 187 GLY A N 1
ATOM 1349 C CA . GLY A 1 187 ? 3.996 -11.072 -20.165 1.00 94.62 187 GLY A CA 1
ATOM 1350 C C . GLY A 1 187 ? 4.545 -9.848 -19.441 1.00 94.62 187 GLY A C 1
ATOM 1351 O O . GLY A 1 187 ? 4.356 -9.654 -18.239 1.00 94.62 187 GLY A O 1
ATOM 1352 N N . LEU A 1 188 ? 5.221 -9.017 -20.228 1.00 95.31 188 LEU A N 1
ATOM 1353 C CA . LEU A 1 188 ? 5.994 -7.880 -19.760 1.00 95.31 188 LEU A CA 1
ATOM 1354 C C . LEU A 1 188 ? 5.114 -6.642 -19.542 1.00 95.31 188 LEU A C 1
ATOM 1356 O O . LEU A 1 188 ? 4.394 -6.223 -20.448 1.00 95.31 188 LEU A O 1
ATOM 1360 N N . VAL A 1 189 ? 5.212 -6.027 -18.365 1.00 95.25 189 VAL A N 1
ATOM 1361 C CA . VAL A 1 189 ? 4.701 -4.678 -18.088 1.00 95.25 189 VAL A CA 1
ATOM 1362 C C . VAL A 1 189 ? 5.844 -3.770 -17.6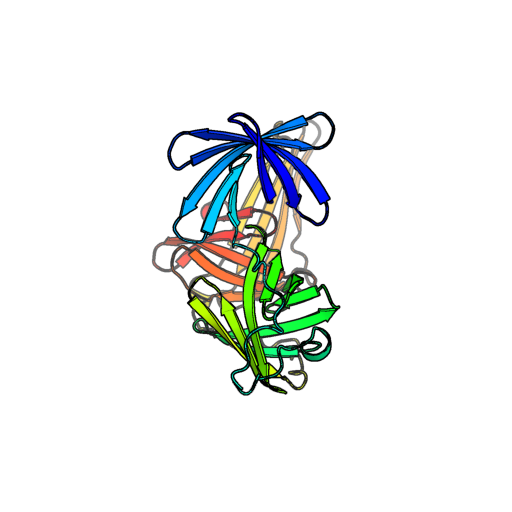65 1.00 95.25 189 VAL A C 1
ATOM 1364 O O . VAL A 1 189 ? 6.781 -4.199 -16.987 1.00 95.25 189 VAL A O 1
ATOM 1367 N N . CYS A 1 190 ? 5.763 -2.500 -18.058 1.00 94.50 190 CYS A N 1
ATOM 1368 C CA . CYS A 1 190 ? 6.879 -1.585 -17.901 1.00 94.50 190 CYS A CA 1
ATOM 1369 C C . CYS A 1 190 ? 6.460 -0.233 -17.332 1.00 94.50 190 CYS A C 1
ATOM 1371 O O . CYS A 1 190 ? 5.403 0.289 -17.681 1.00 94.50 190 CYS A O 1
ATOM 1373 N N . SER A 1 191 ? 7.320 0.346 -16.498 1.00 93.31 191 SER A N 1
ATOM 1374 C CA . SER A 1 191 ? 7.236 1.730 -16.024 1.00 93.31 191 SER A CA 1
ATOM 1375 C C . SER A 1 191 ? 8.423 2.501 -16.588 1.00 93.31 191 SER A C 1
ATOM 1377 O O . SER A 1 191 ? 9.557 2.063 -16.425 1.00 93.31 191 SER A O 1
ATOM 1379 N N . TYR A 1 192 ? 8.180 3.651 -17.211 1.00 92.19 192 TYR A N 1
ATOM 1380 C CA . TYR A 1 192 ? 9.213 4.479 -17.840 1.00 92.19 192 TYR A CA 1
ATOM 1381 C C . TYR A 1 192 ? 9.452 5.768 -17.052 1.00 92.19 192 TYR A C 1
ATOM 1383 O O . TYR A 1 192 ? 8.505 6.412 -16.601 1.00 92.19 192 TYR A O 1
ATOM 1391 N N . SER A 1 193 ? 10.713 6.166 -16.923 1.00 88.25 193 SER A N 1
ATOM 1392 C CA . SER A 1 193 ? 11.123 7.492 -16.477 1.00 88.25 193 SER A CA 1
ATOM 1393 C C . SER A 1 193 ? 12.263 8.006 -17.351 1.00 88.25 193 SER A C 1
ATOM 1395 O O . SER A 1 193 ? 13.104 7.242 -17.816 1.00 88.25 193 SER A O 1
ATOM 1397 N N . ALA A 1 194 ? 12.302 9.313 -17.585 1.00 90.62 194 ALA A N 1
ATOM 1398 C CA . ALA A 1 194 ? 13.374 9.964 -18.328 1.00 90.62 194 ALA A CA 1
ATOM 1399 C C . ALA A 1 194 ? 13.838 11.215 -17.606 1.00 90.62 194 ALA A C 1
ATOM 1401 O O . ALA A 1 194 ? 13.065 11.855 -16.885 1.00 90.62 194 ALA A O 1
ATOM 1402 N N . SER A 1 195 ? 15.102 11.563 -17.810 1.00 88.12 195 SER A N 1
ATOM 1403 C CA . SER A 1 195 ? 15.622 12.847 -17.384 1.00 88.12 195 SER A CA 1
ATOM 1404 C C . SER A 1 195 ? 14.998 13.971 -18.231 1.00 88.12 195 SER A C 1
ATOM 1406 O O . SER A 1 195 ? 14.685 13.762 -19.407 1.00 88.12 195 SER A O 1
ATOM 1408 N N . PRO A 1 196 ? 14.791 15.176 -17.668 1.00 88.56 196 PRO A N 1
ATOM 1409 C CA . PRO A 1 196 ? 14.162 16.284 -18.396 1.00 88.56 196 PRO A CA 1
ATOM 1410 C C . PRO A 1 196 ? 14.928 16.734 -19.646 1.00 88.56 196 PRO A C 1
ATOM 1412 O O . PRO A 1 196 ? 14.339 17.295 -20.564 1.00 88.56 196 PRO A O 1
ATOM 1415 N N . ASP A 1 197 ? 16.240 16.511 -19.665 1.00 90.12 197 ASP A N 1
ATOM 1416 C CA . ASP A 1 197 ? 17.148 16.815 -20.770 1.00 90.12 197 ASP A CA 1
ATOM 1417 C C . ASP A 1 197 ? 17.219 15.697 -21.825 1.00 90.12 197 ASP A C 1
ATOM 1419 O O . ASP A 1 197 ? 17.887 15.867 -22.840 1.00 90.12 197 ASP A O 1
ATOM 1423 N N . GLY A 1 198 ? 16.533 14.568 -21.609 1.00 87.12 198 GLY A N 1
ATOM 1424 C CA . GLY A 1 198 ? 16.478 13.440 -22.542 1.00 87.12 198 GLY A CA 1
ATOM 1425 C C . GLY A 1 198 ? 17.759 12.604 -22.621 1.00 87.12 198 GLY A C 1
ATOM 1426 O O . GLY A 1 198 ? 17.777 11.614 -23.346 1.00 87.12 198 GLY A O 1
ATOM 1427 N N . GLY A 1 199 ? 18.805 12.961 -21.868 1.00 89.88 199 GLY A N 1
ATOM 1428 C CA . GLY A 1 199 ? 20.096 12.272 -21.904 1.00 89.88 199 GLY A CA 1
ATOM 1429 C C . GLY A 1 199 ? 20.076 10.877 -21.278 1.00 89.88 199 GLY A C 1
ATOM 1430 O O . GLY A 1 199 ? 20.909 10.039 -21.618 1.00 89.88 199 GLY A O 1
ATOM 1431 N N . PHE A 1 200 ? 19.118 10.607 -20.386 1.00 91.62 200 PHE A N 1
ATOM 1432 C CA . PHE A 1 200 ? 18.956 9.319 -19.720 1.00 91.62 200 PHE A CA 1
ATOM 1433 C C . PHE A 1 200 ? 17.486 8.924 -19.643 1.00 91.62 200 PHE A C 1
ATOM 1435 O O . PHE A 1 200 ? 16.612 9.734 -19.338 1.00 91.62 200 PHE A O 1
ATOM 1442 N N . SER A 1 201 ? 17.213 7.640 -19.830 1.00 92.38 201 SER A N 1
ATOM 1443 C CA . SER A 1 201 ? 15.928 7.050 -19.483 1.00 92.38 201 SER A CA 1
ATOM 1444 C C . SER A 1 201 ? 16.111 5.717 -18.783 1.00 92.38 201 SER A C 1
ATOM 1446 O O . SER A 1 201 ? 17.049 4.972 -19.060 1.00 92.38 201 SER A O 1
ATOM 1448 N N . THR A 1 202 ? 15.216 5.440 -17.845 1.00 90.88 202 THR A N 1
ATOM 1449 C CA . THR A 1 202 ? 15.176 4.207 -17.078 1.00 90.88 202 THR A CA 1
ATOM 1450 C C . THR A 1 202 ? 13.798 3.595 -17.219 1.00 90.88 202 THR A C 1
ATOM 1452 O O . THR A 1 202 ? 12.772 4.241 -17.011 1.00 90.88 202 THR A O 1
ATOM 1455 N N . GLN A 1 203 ? 13.775 2.314 -17.534 1.00 93.81 203 GLN A N 1
ATOM 1456 C CA . GLN A 1 203 ? 12.581 1.513 -17.619 1.00 93.81 203 GLN A CA 1
ATOM 1457 C C . GLN A 1 203 ? 12.665 0.387 -16.597 1.00 93.81 203 GLN A C 1
ATOM 1459 O O . GLN A 1 203 ? 13.637 -0.360 -16.538 1.00 93.81 203 GLN A O 1
ATOM 1464 N N . HIS A 1 204 ? 11.631 0.267 -15.779 1.00 92.38 204 HIS A N 1
ATOM 1465 C CA . HIS A 1 204 ? 11.462 -0.839 -14.852 1.00 92.38 204 HIS A CA 1
ATOM 1466 C C . HIS A 1 204 ? 10.556 -1.876 -15.491 1.00 92.38 204 HIS A C 1
ATOM 1468 O O . HIS A 1 204 ? 9.499 -1.529 -16.017 1.00 92.38 204 HIS A O 1
ATOM 1474 N N . LEU A 1 205 ? 10.983 -3.129 -15.440 1.00 93.62 205 LEU A N 1
ATOM 1475 C CA . LEU A 1 205 ? 10.398 -4.251 -16.155 1.00 93.62 205 LEU A CA 1
ATOM 1476 C C . LEU A 1 205 ? 9.864 -5.256 -15.136 1.00 93.62 205 LEU A C 1
ATOM 1478 O O . LEU A 1 205 ? 10.588 -5.630 -14.214 1.00 93.62 205 LEU A O 1
ATOM 1482 N N . LEU A 1 206 ? 8.622 -5.696 -15.306 1.00 93.94 206 LEU A N 1
ATOM 1483 C CA . LEU A 1 206 ? 8.050 -6.837 -14.594 1.00 93.94 206 LEU A CA 1
ATOM 1484 C C . LEU A 1 206 ? 7.544 -7.836 -15.631 1.00 93.94 206 LEU A C 1
ATOM 1486 O O . LEU A 1 206 ? 6.646 -7.508 -16.402 1.00 93.94 206 LEU A O 1
ATOM 1490 N N . ASP A 1 207 ? 8.124 -9.031 -15.669 1.00 95.12 207 ASP A N 1
ATOM 1491 C CA . ASP A 1 207 ? 7.677 -10.116 -16.546 1.00 95.12 207 ASP A CA 1
ATOM 1492 C C . ASP A 1 207 ? 6.901 -11.144 -15.727 1.00 95.12 207 ASP A C 1
ATOM 1494 O O . ASP A 1 207 ? 7.450 -11.714 -14.787 1.00 95.12 207 ASP A O 1
ATOM 1498 N N . PHE A 1 208 ? 5.626 -11.350 -16.046 1.00 95.25 208 PHE A N 1
ATOM 1499 C CA . PHE A 1 208 ? 4.744 -12.287 -15.350 1.00 95.25 208 PHE A CA 1
ATOM 1500 C C . PHE A 1 208 ? 4.558 -13.557 -16.192 1.00 95.25 208 PHE A C 1
ATOM 1502 O O . PHE A 1 208 ? 4.118 -13.477 -17.338 1.00 95.25 208 PHE A O 1
ATOM 1509 N N . ASP A 1 209 ? 4.817 -14.752 -15.651 1.00 95.00 209 ASP A N 1
ATOM 1510 C CA . ASP A 1 209 ? 4.675 -15.999 -16.433 1.00 95.00 209 ASP A CA 1
ATOM 1511 C C . ASP A 1 209 ? 3.226 -16.461 -16.656 1.00 95.00 209 ASP A C 1
ATOM 1513 O O . ASP A 1 209 ? 2.983 -17.403 -17.415 1.00 95.00 209 ASP A O 1
ATOM 1517 N N . GLY A 1 210 ? 2.245 -15.837 -16.004 1.00 94.44 210 GLY A N 1
ATOM 1518 C CA . GLY A 1 210 ? 0.861 -16.311 -15.999 1.00 94.44 210 GLY A CA 1
ATOM 1519 C C . GLY A 1 210 ? 0.613 -17.500 -15.061 1.00 94.44 210 GLY A C 1
ATOM 1520 O O . GLY A 1 210 ? -0.468 -18.088 -15.100 1.00 94.44 210 GLY A O 1
ATOM 1521 N N . GLN A 1 211 ? 1.606 -17.892 -14.259 1.00 93.75 211 GLN A N 1
ATOM 1522 C CA . GLN A 1 211 ? 1.599 -19.059 -13.368 1.00 93.75 211 GLN A CA 1
ATOM 1523 C C . GLN A 1 211 ? 2.037 -18.712 -11.936 1.00 93.75 211 GLN A C 1
ATOM 1525 O O . GLN A 1 211 ? 2.278 -19.614 -11.133 1.00 93.75 211 GLN A O 1
ATOM 1530 N N . GLY A 1 212 ? 2.142 -17.423 -11.608 1.00 91.38 212 GLY A N 1
ATOM 1531 C CA . GLY A 1 212 ? 2.494 -16.961 -10.268 1.00 91.38 212 GLY A CA 1
ATOM 1532 C C . GLY A 1 212 ? 3.984 -16.697 -10.052 1.00 91.38 212 GLY A C 1
ATOM 1533 O O . GLY A 1 212 ? 4.377 -16.476 -8.909 1.00 91.38 212 GLY A O 1
ATOM 1534 N N . ARG A 1 213 ? 4.829 -16.679 -11.095 1.00 93.19 213 ARG A N 1
ATOM 1535 C CA . ARG A 1 213 ? 6.216 -16.178 -11.012 1.00 93.19 213 ARG A CA 1
ATOM 1536 C C . ARG A 1 213 ? 6.388 -14.860 -11.747 1.00 93.19 213 ARG A C 1
ATOM 1538 O O . ARG A 1 213 ? 5.834 -14.642 -12.822 1.00 93.19 213 ARG A O 1
ATOM 1545 N N . VAL A 1 214 ? 7.196 -13.993 -11.154 1.00 93.69 214 VAL A N 1
ATOM 1546 C CA . VAL A 1 214 ? 7.515 -12.681 -11.710 1.00 93.69 214 VAL A CA 1
ATOM 1547 C C . VAL A 1 214 ? 9.023 -12.464 -11.725 1.00 93.69 214 VAL A C 1
ATOM 1549 O O . VAL A 1 214 ? 9.717 -12.851 -10.785 1.00 93.69 214 VAL A O 1
ATOM 1552 N N . TRP A 1 215 ? 9.532 -11.826 -12.771 1.00 93.38 215 TRP A N 1
ATOM 1553 C CA . TRP A 1 215 ? 10.911 -11.343 -12.835 1.00 93.38 215 TRP A CA 1
ATOM 1554 C C . TRP A 1 215 ? 10.914 -9.828 -12.868 1.00 93.38 215 TRP A C 1
ATOM 1556 O O . TRP A 1 215 ? 10.160 -9.223 -13.627 1.00 93.38 215 TRP A O 1
ATOM 1566 N N . TYR A 1 216 ? 11.786 -9.220 -12.072 1.00 92.25 216 TYR A N 1
ATOM 1567 C CA . TYR A 1 216 ? 12.046 -7.792 -12.138 1.00 92.25 216 TYR A CA 1
ATOM 1568 C C . TYR A 1 216 ? 13.368 -7.503 -12.856 1.00 92.25 216 TYR A C 1
ATOM 1570 O O . TYR A 1 216 ? 14.393 -8.148 -12.619 1.00 92.25 216 TYR A O 1
ATOM 1578 N N . GLY A 1 217 ? 13.331 -6.513 -13.742 1.00 92.06 217 GLY A N 1
ATOM 1579 C CA . GLY A 1 217 ? 14.481 -6.034 -14.494 1.00 92.06 217 GLY A CA 1
ATOM 1580 C C . GLY A 1 217 ? 14.502 -4.515 -14.586 1.00 92.06 217 GLY A C 1
ATOM 1581 O O . GLY A 1 217 ? 13.505 -3.832 -14.338 1.00 92.06 217 GLY A O 1
ATOM 1582 N N . VAL A 1 218 ? 15.658 -3.981 -14.963 1.00 91.44 218 VAL A N 1
ATOM 1583 C CA . VAL A 1 218 ? 15.825 -2.559 -15.267 1.00 91.44 218 VAL A CA 1
ATOM 1584 C C . VAL A 1 218 ? 16.546 -2.426 -16.597 1.00 91.44 218 VAL A C 1
ATOM 1586 O O . VAL A 1 218 ? 17.564 -3.075 -16.832 1.00 91.44 218 VAL A O 1
ATOM 1589 N N . GLU A 1 219 ? 16.024 -1.572 -17.463 1.00 93.00 219 GLU A N 1
ATOM 1590 C CA . GLU A 1 219 ? 16.715 -1.103 -18.652 1.00 93.00 219 GLU A CA 1
ATOM 1591 C C . GLU A 1 219 ? 17.050 0.374 -18.477 1.00 93.00 219 GLU A C 1
ATOM 1593 O O . GLU A 1 219 ? 16.208 1.169 -18.074 1.00 93.00 219 GLU A O 1
ATOM 1598 N N . THR A 1 220 ? 18.290 0.748 -18.758 1.00 91.62 220 THR A N 1
ATOM 1599 C CA . THR A 1 220 ? 18.719 2.142 -18.799 1.00 91.62 220 THR A CA 1
ATOM 1600 C C . THR A 1 220 ? 19.253 2.429 -20.187 1.00 91.62 220 THR A C 1
ATOM 1602 O O . THR A 1 220 ? 20.158 1.738 -20.653 1.00 91.62 220 THR A O 1
ATOM 1605 N N . ALA A 1 221 ? 18.711 3.453 -20.832 1.00 91.88 221 ALA A N 1
ATOM 1606 C CA . ALA A 1 221 ? 19.213 3.979 -22.090 1.00 91.88 221 ALA A CA 1
ATOM 1607 C C . ALA A 1 221 ? 19.793 5.375 -21.860 1.00 91.88 221 ALA A C 1
ATOM 1609 O O . ALA A 1 221 ? 19.268 6.148 -21.055 1.00 91.88 221 ALA A O 1
ATOM 1610 N N . TRP A 1 222 ? 20.873 5.695 -22.563 1.00 93.50 222 TRP A N 1
ATOM 1611 C CA . TRP A 1 222 ? 21.485 7.017 -22.532 1.00 93.50 222 TRP A CA 1
ATOM 1612 C C . TRP A 1 222 ? 21.852 7.477 -23.937 1.00 93.50 222 TRP A C 1
ATOM 1614 O O . TRP A 1 222 ? 22.310 6.692 -24.773 1.00 93.50 222 TRP A O 1
ATOM 1624 N N . ASP A 1 223 ? 21.649 8.767 -24.168 1.00 91.12 223 ASP A N 1
ATOM 1625 C CA . ASP A 1 223 ? 22.007 9.473 -25.391 1.00 91.12 223 ASP A CA 1
ATOM 1626 C C . ASP A 1 223 ? 22.639 10.808 -24.993 1.00 91.12 223 ASP A C 1
ATOM 1628 O O . ASP A 1 223 ? 21.964 11.809 -24.756 1.00 91.12 223 ASP A O 1
ATOM 1632 N N . VAL A 1 224 ? 23.960 10.785 -24.818 1.00 87.81 224 VAL A N 1
ATOM 1633 C CA . VAL A 1 224 ? 24.770 11.962 -24.484 1.00 87.81 224 VAL A CA 1
ATOM 1634 C C . VAL A 1 224 ? 25.757 12.225 -25.623 1.00 87.81 224 VAL A C 1
ATOM 1636 O O . VAL A 1 224 ? 26.110 11.280 -26.335 1.00 87.81 224 VAL A O 1
ATOM 1639 N N . PRO A 1 225 ? 26.236 13.471 -25.820 1.00 91.50 225 PRO A N 1
ATOM 1640 C CA . PRO A 1 225 ? 27.061 13.835 -26.979 1.00 91.50 225 PRO A CA 1
ATOM 1641 C C . PRO A 1 225 ? 28.272 12.922 -27.221 1.00 91.50 225 PRO A C 1
ATOM 1643 O O . PRO A 1 225 ? 28.719 12.765 -28.356 1.00 91.50 225 PRO A O 1
ATOM 1646 N N . GLU A 1 226 ? 28.804 12.314 -26.162 1.00 91.06 226 GLU A N 1
ATOM 1647 C CA . GLU A 1 226 ? 29.971 11.443 -26.202 1.00 91.06 226 GLU A CA 1
ATOM 1648 C C . GLU A 1 226 ? 29.637 9.962 -26.440 1.00 91.06 226 GLU A C 1
ATOM 1650 O O . GLU A 1 226 ? 30.486 9.234 -26.960 1.00 91.06 226 GLU A O 1
ATOM 1655 N N . THR A 1 227 ? 28.448 9.483 -26.049 1.00 90.88 227 THR A N 1
ATOM 1656 C CA . THR A 1 227 ? 28.100 8.052 -26.087 1.00 90.88 227 THR A CA 1
ATOM 1657 C C . THR A 1 227 ? 26.595 7.807 -26.186 1.00 90.88 227 THR A C 1
ATOM 1659 O O . THR A 1 227 ? 25.818 8.401 -25.441 1.00 90.88 227 THR A O 1
ATOM 1662 N N . THR A 1 228 ? 26.208 6.821 -26.994 1.00 93.88 228 THR A N 1
ATOM 1663 C CA . THR A 1 228 ? 24.871 6.216 -26.977 1.00 93.88 228 THR A CA 1
ATOM 1664 C C . THR A 1 228 ? 24.960 4.777 -26.495 1.00 93.88 228 THR A C 1
ATOM 1666 O O . THR A 1 228 ? 25.920 4.063 -26.803 1.00 93.88 228 THR A O 1
ATOM 1669 N N . GLY A 1 229 ? 23.976 4.332 -25.721 1.00 92.88 229 GLY A N 1
ATOM 1670 C CA . GLY A 1 229 ? 23.963 2.958 -25.247 1.00 92.88 229 GLY A CA 1
ATOM 1671 C C . GLY A 1 229 ? 22.691 2.569 -24.519 1.00 92.88 229 GLY A C 1
ATOM 1672 O O . GLY A 1 229 ? 21.896 3.406 -24.098 1.00 92.88 229 GLY A O 1
ATOM 1673 N N . ILE A 1 230 ? 22.511 1.257 -24.400 1.00 92.56 230 ILE A N 1
ATOM 1674 C CA . ILE A 1 230 ? 21.427 0.631 -23.652 1.00 92.56 230 ILE A CA 1
ATOM 1675 C C . ILE A 1 230 ? 22.059 -0.448 -22.778 1.00 92.56 230 ILE A C 1
ATOM 1677 O O . ILE A 1 230 ? 22.833 -1.278 -23.259 1.00 92.56 230 ILE A O 1
ATOM 1681 N N . SER A 1 231 ? 21.727 -0.437 -21.494 1.00 91.50 231 SER A N 1
ATOM 1682 C CA . SER A 1 231 ? 22.060 -1.491 -20.545 1.00 91.50 231 SER A CA 1
ATOM 1683 C C . SER A 1 231 ? 20.770 -2.118 -20.054 1.00 91.50 231 SER A C 1
ATOM 1685 O O . SER A 1 231 ? 19.922 -1.429 -19.492 1.00 91.50 231 SER A O 1
ATOM 1687 N N . ARG A 1 232 ? 20.623 -3.428 -20.250 1.00 89.88 232 ARG A N 1
ATOM 1688 C CA . ARG A 1 232 ? 19.512 -4.200 -19.697 1.00 89.88 232 ARG A CA 1
ATOM 1689 C C . ARG A 1 232 ? 20.056 -5.135 -18.630 1.00 89.88 232 ARG A C 1
ATOM 1691 O O . ARG A 1 232 ? 20.874 -6.003 -18.927 1.00 89.88 232 ARG A O 1
ATOM 1698 N N . ASN A 1 233 ? 19.591 -4.958 -17.402 1.00 87.12 233 ASN A N 1
ATOM 1699 C CA . ASN A 1 233 ? 19.929 -5.815 -16.282 1.00 87.12 233 ASN A CA 1
ATOM 1700 C C . ASN A 1 233 ? 18.686 -6.599 -15.852 1.00 87.12 233 ASN A C 1
ATOM 1702 O O . ASN A 1 233 ? 17.783 -6.065 -15.203 1.00 87.12 233 ASN A O 1
ATOM 1706 N N . TRP A 1 234 ? 18.651 -7.868 -16.250 1.00 83.56 234 TRP A N 1
ATOM 1707 C CA . TRP A 1 234 ? 17.798 -8.872 -15.631 1.00 83.56 234 TRP A CA 1
ATOM 1708 C C . TRP A 1 234 ? 18.612 -9.502 -14.519 1.00 83.56 234 TRP A C 1
ATOM 1710 O O . TRP A 1 234 ? 19.645 -10.118 -14.775 1.00 83.56 234 TRP A O 1
ATOM 1720 N N . ASP A 1 235 ? 18.190 -9.307 -13.282 1.00 69.88 235 ASP A N 1
ATOM 1721 C CA . ASP A 1 235 ? 18.944 -9.850 -12.167 1.00 69.88 235 ASP A CA 1
ATOM 1722 C C . ASP A 1 235 ? 18.580 -11.327 -11.997 1.00 69.88 235 ASP A C 1
ATOM 1724 O O . ASP A 1 235 ? 17.436 -11.689 -11.715 1.00 69.88 235 ASP A O 1
ATOM 1728 N N . ASN A 1 236 ? 19.558 -12.199 -12.221 1.00 61.19 236 ASN A N 1
ATOM 1729 C CA . ASN A 1 236 ? 19.333 -13.621 -12.476 1.00 61.19 236 ASN A CA 1
ATOM 1730 C C . ASN A 1 236 ? 19.015 -14.448 -11.214 1.00 61.19 236 ASN A C 1
ATOM 1732 O O . ASN A 1 236 ? 18.960 -15.676 -11.294 1.00 61.19 236 ASN A O 1
ATOM 1736 N N . GLY A 1 237 ? 18.821 -13.826 -10.046 1.00 59.78 237 GLY A N 1
ATOM 1737 C CA . GLY A 1 237 ? 18.548 -14.582 -8.819 1.00 59.78 237 GLY A CA 1
ATOM 1738 C C . GLY A 1 237 ? 17.918 -13.826 -7.652 1.00 59.78 237 GLY A C 1
ATOM 1739 O O . GLY A 1 237 ? 17.193 -14.453 -6.880 1.00 59.78 237 GLY A O 1
ATOM 1740 N N . GLU A 1 238 ? 18.149 -12.519 -7.500 1.00 63.31 238 GLU A N 1
ATOM 1741 C CA . GLU A 1 238 ? 17.555 -11.746 -6.390 1.00 63.31 238 GLU A CA 1
ATOM 1742 C C . GLU A 1 238 ? 16.196 -11.128 -6.742 1.00 63.31 238 GLU A C 1
ATOM 1744 O O . GLU A 1 238 ? 15.349 -10.974 -5.862 1.00 63.31 238 GLU A O 1
ATOM 1749 N N . 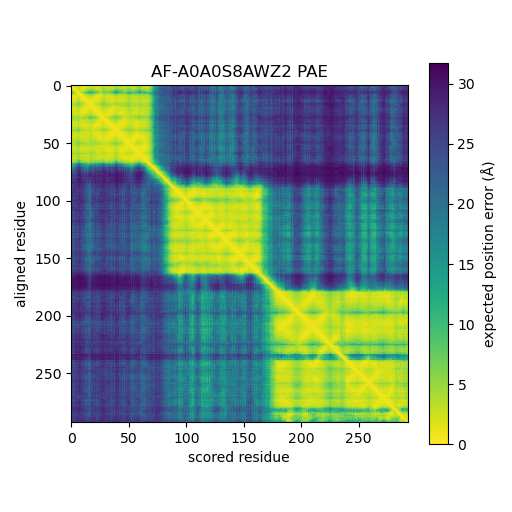ASN A 1 239 ? 15.943 -10.889 -8.032 1.00 75.62 239 ASN A N 1
ATOM 1750 C CA . ASN A 1 239 ? 14.725 -10.244 -8.531 1.00 75.62 239 ASN A CA 1
ATOM 1751 C C . ASN A 1 239 ? 13.704 -11.225 -9.125 1.00 75.62 239 ASN A C 1
ATOM 1753 O O . ASN A 1 239 ? 12.814 -10.827 -9.878 1.00 75.62 239 ASN A O 1
ATOM 1757 N N . VAL A 1 240 ? 13.820 -12.509 -8.781 1.00 87.50 240 VAL A N 1
ATOM 1758 C CA . VAL A 1 240 ? 12.763 -13.492 -9.035 1.00 87.50 240 VAL A CA 1
ATOM 1759 C C . VAL A 1 240 ? 11.808 -13.473 -7.852 1.00 87.50 240 VAL A C 1
ATOM 1761 O O . VAL A 1 240 ? 12.216 -13.620 -6.698 1.00 87.50 240 VAL A O 1
ATOM 1764 N N . GLY A 1 241 ? 10.534 -13.287 -8.152 1.00 90.12 241 GLY A N 1
ATOM 1765 C CA . GLY A 1 241 ? 9.459 -13.270 -7.185 1.00 90.12 241 GLY A CA 1
ATOM 1766 C C . GLY A 1 241 ? 8.341 -14.232 -7.542 1.00 90.12 241 GLY A C 1
ATOM 1767 O O . GLY A 1 241 ? 8.357 -14.947 -8.547 1.00 90.12 241 GLY A O 1
ATOM 1768 N N . THR A 1 242 ? 7.337 -14.210 -6.688 1.00 91.88 242 THR A N 1
ATOM 1769 C CA . THR A 1 242 ? 6.042 -14.831 -6.916 1.00 91.88 242 THR A CA 1
ATOM 1770 C C . THR A 1 242 ? 4.964 -13.766 -6.857 1.00 91.88 242 THR A C 1
ATOM 1772 O O . THR A 1 242 ? 5.168 -12.706 -6.267 1.00 91.88 242 THR A O 1
ATOM 1775 N N . TYR A 1 243 ? 3.827 -14.023 -7.481 1.00 93.44 243 TYR A N 1
ATOM 1776 C CA . TYR A 1 243 ? 2.682 -13.132 -7.410 1.00 93.44 243 TYR A CA 1
ATOM 1777 C C . TYR A 1 243 ? 1.387 -13.929 -7.345 1.00 93.44 243 TYR A C 1
ATOM 1779 O O . TYR A 1 243 ? 1.338 -15.081 -7.775 1.00 93.44 243 TYR A O 1
ATOM 1787 N N . GLN A 1 244 ? 0.347 -13.291 -6.826 1.00 90.31 244 GLN A N 1
ATOM 1788 C CA . GLN A 1 244 ? -0.992 -13.849 -6.742 1.00 90.31 244 GLN A CA 1
ATOM 1789 C C . GLN A 1 244 ? -2.005 -12.804 -7.196 1.00 90.31 244 GLN A C 1
ATOM 1791 O O . GLN A 1 244 ? -1.950 -11.647 -6.774 1.00 90.31 244 GLN A O 1
ATOM 1796 N N . VAL A 1 245 ? -2.924 -13.213 -8.070 1.00 90.50 245 VAL A N 1
ATOM 1797 C CA . VAL A 1 245 ? -3.993 -12.347 -8.580 1.00 90.50 245 VAL A CA 1
ATOM 1798 C C . VAL A 1 245 ? -5.258 -12.614 -7.768 1.00 90.50 245 VAL A C 1
ATOM 1800 O O . VAL A 1 245 ? -5.788 -13.727 -7.810 1.00 90.50 245 VAL A O 1
ATOM 1803 N N . MET A 1 246 ? -5.735 -11.600 -7.037 1.00 83.19 246 MET A N 1
ATOM 1804 C CA . MET A 1 246 ? -6.942 -11.700 -6.199 1.00 83.19 246 MET A CA 1
ATOM 1805 C C . MET A 1 246 ? -8.219 -11.438 -7.006 1.00 83.19 246 MET A C 1
ATOM 1807 O O . MET A 1 246 ? -9.276 -11.984 -6.703 1.00 83.19 246 MET A O 1
ATOM 1811 N N . GLY A 1 247 ? -8.109 -10.660 -8.086 1.00 84.88 247 GLY A N 1
ATOM 1812 C CA . GLY A 1 247 ? -9.200 -10.372 -9.009 1.00 84.88 247 GLY A CA 1
ATOM 1813 C C . GLY A 1 247 ? -8.705 -9.778 -10.330 1.00 84.88 247 GLY A C 1
ATOM 1814 O O . GLY A 1 247 ? -7.529 -9.450 -10.483 1.00 84.88 247 GLY A O 1
ATOM 1815 N N . VAL A 1 248 ? -9.596 -9.699 -11.319 1.00 90.88 248 VAL A N 1
ATOM 1816 C CA . VAL A 1 248 ? -9.281 -9.263 -12.697 1.00 90.88 248 VAL A CA 1
ATOM 1817 C C . VAL A 1 248 ? -10.089 -8.040 -13.131 1.00 90.88 248 VAL A C 1
ATOM 1819 O O . VAL A 1 248 ? -10.105 -7.694 -14.308 1.00 90.88 248 VAL A O 1
ATOM 1822 N N . ASN A 1 249 ? -10.789 -7.390 -12.209 1.00 86.44 249 ASN A N 1
ATOM 1823 C CA . ASN A 1 249 ? -11.500 -6.146 -12.458 1.00 86.44 249 ASN A CA 1
ATOM 1824 C C . ASN A 1 249 ? -10.640 -4.957 -12.033 1.00 86.44 249 ASN A C 1
ATOM 1826 O O . ASN A 1 249 ? -9.735 -5.070 -11.211 1.00 86.44 249 ASN A O 1
ATOM 1830 N N . ARG A 1 250 ? -10.937 -3.782 -12.590 1.00 87.88 250 ARG A N 1
ATOM 1831 C CA . ARG A 1 250 ? -10.271 -2.539 -12.193 1.00 87.88 250 ARG A CA 1
ATOM 1832 C C . ARG A 1 250 ? -10.439 -2.296 -10.691 1.00 87.88 250 ARG A C 1
ATOM 1834 O O . ARG A 1 250 ? -11.563 -2.256 -10.202 1.00 87.88 250 ARG A O 1
ATOM 1841 N N . GLY A 1 251 ? -9.326 -2.045 -10.009 1.00 77.00 251 GLY A N 1
ATOM 1842 C CA . GLY A 1 251 ? -9.260 -1.846 -8.564 1.00 77.00 251 GLY A CA 1
ATOM 1843 C C . GLY A 1 251 ? -8.890 -3.103 -7.778 1.00 77.00 251 GLY A C 1
ATOM 1844 O O . GLY A 1 251 ? -8.429 -2.951 -6.650 1.00 77.00 251 GLY A O 1
ATOM 1845 N N . ASP A 1 252 ? -9.015 -4.295 -8.372 1.00 84.12 252 ASP A N 1
ATOM 1846 C CA . ASP A 1 252 ? -8.656 -5.549 -7.709 1.00 84.12 252 ASP A CA 1
ATOM 1847 C C . ASP A 1 252 ? -7.148 -5.606 -7.423 1.00 84.12 252 ASP A C 1
ATOM 1849 O O . ASP A 1 252 ? -6.325 -5.037 -8.153 1.00 84.12 252 ASP A O 1
ATOM 1853 N N . ALA A 1 253 ? -6.796 -6.303 -6.344 1.00 85.56 253 ALA A N 1
ATOM 1854 C CA . ALA A 1 253 ? -5.432 -6.401 -5.853 1.00 85.56 253 ALA A CA 1
ATOM 1855 C C . ALA A 1 253 ? -4.642 -7.551 -6.500 1.00 85.56 253 ALA A C 1
ATOM 1857 O O . ALA A 1 253 ? -5.163 -8.621 -6.833 1.00 85.56 253 ALA A O 1
ATOM 1858 N N . ILE A 1 254 ? -3.339 -7.329 -6.625 1.00 89.88 254 ILE A N 1
ATOM 1859 C CA . ILE A 1 254 ? -2.329 -8.324 -6.968 1.00 89.88 254 ILE A CA 1
ATOM 1860 C C . ILE A 1 254 ? -1.232 -8.220 -5.923 1.00 89.88 254 ILE A C 1
ATOM 1862 O O . ILE A 1 254 ? -0.620 -7.162 -5.764 1.00 89.88 254 ILE A O 1
ATOM 1866 N N . HIS A 1 255 ? -0.947 -9.319 -5.241 1.00 85.69 255 HIS A N 1
ATOM 1867 C CA . HIS A 1 255 ? 0.176 -9.377 -4.318 1.00 85.69 255 HIS A CA 1
ATOM 1868 C C . HIS A 1 255 ? 1.420 -9.827 -5.059 1.00 85.69 255 HIS A C 1
ATOM 1870 O O . HIS A 1 255 ? 1.398 -10.814 -5.791 1.00 85.69 255 HIS A O 1
ATOM 1876 N N . VAL A 1 256 ? 2.511 -9.093 -4.869 1.00 88.94 256 VAL A N 1
ATOM 1877 C CA . VAL A 1 256 ? 3.807 -9.376 -5.477 1.00 88.94 256 VAL A CA 1
ATOM 1878 C C . VAL A 1 256 ? 4.829 -9.550 -4.363 1.00 88.94 256 VAL A C 1
ATOM 1880 O O . VAL A 1 256 ? 4.969 -8.694 -3.494 1.00 88.94 256 VAL A O 1
ATOM 1883 N N . GLN A 1 257 ? 5.561 -10.656 -4.395 1.00 85.50 257 GLN A N 1
ATOM 1884 C CA . GLN A 1 257 ? 6.552 -11.026 -3.393 1.00 85.50 257 GLN A CA 1
ATOM 1885 C C . GLN A 1 257 ? 7.878 -11.342 -4.081 1.00 85.50 257 GLN A C 1
ATOM 1887 O O . GLN A 1 257 ? 8.018 -12.376 -4.728 1.00 85.50 257 GLN A O 1
ATOM 1892 N N . PHE A 1 258 ? 8.875 -10.490 -3.889 1.00 85.56 258 PHE A N 1
ATOM 1893 C CA . PHE A 1 258 ? 10.274 -10.777 -4.194 1.00 85.56 258 PHE A CA 1
ATOM 1894 C C . PHE A 1 258 ? 10.988 -11.325 -2.952 1.00 85.56 258 PHE A C 1
ATOM 1896 O O . PHE A 1 258 ? 10.427 -11.393 -1.857 1.00 85.56 258 PHE A O 1
ATOM 1903 N N . ARG A 1 259 ? 12.255 -11.728 -3.099 1.00 77.50 259 ARG A N 1
ATOM 1904 C CA . ARG A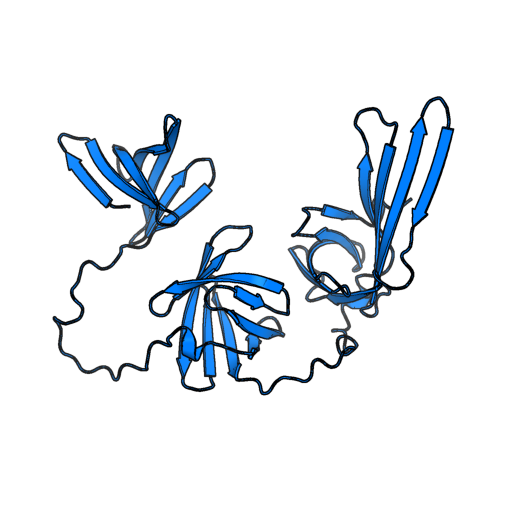 1 259 ? 13.047 -12.253 -1.974 1.00 77.50 259 ARG A CA 1
ATOM 1905 C C . ARG A 1 259 ? 13.221 -11.232 -0.843 1.00 77.50 259 ARG A C 1
ATOM 1907 O O . ARG A 1 259 ? 13.201 -11.609 0.323 1.00 77.50 259 ARG A O 1
ATOM 1914 N N . THR A 1 260 ? 13.445 -9.969 -1.192 1.00 74.31 260 THR A N 1
ATOM 1915 C CA . THR A 1 260 ? 13.817 -8.895 -0.252 1.00 74.31 260 THR A CA 1
ATOM 1916 C C . THR A 1 260 ? 12.717 -7.865 -0.042 1.00 74.31 260 THR A C 1
ATOM 1918 O O . THR A 1 260 ? 12.842 -6.993 0.812 1.00 74.31 260 THR A O 1
ATOM 1921 N N . SER A 1 261 ? 11.655 -7.934 -0.837 1.00 78.06 261 SER A N 1
ATOM 1922 C CA . SER A 1 261 ? 10.578 -6.959 -0.825 1.00 78.06 261 SER A CA 1
ATOM 1923 C C . SER A 1 261 ? 9.278 -7.610 -1.240 1.00 78.06 261 SER A C 1
ATOM 1925 O O . SER A 1 261 ? 9.251 -8.669 -1.862 1.00 78.06 261 SER A O 1
ATOM 1927 N N . SER A 1 262 ? 8.190 -6.955 -0.901 1.00 82.56 262 SER A N 1
ATOM 1928 C CA . SER A 1 262 ? 6.855 -7.361 -1.276 1.00 82.56 262 SER A CA 1
ATOM 1929 C C . SER A 1 262 ? 6.008 -6.110 -1.436 1.00 82.56 262 SER A C 1
ATOM 1931 O O . SER A 1 262 ? 6.375 -5.039 -0.958 1.00 82.56 262 SER A O 1
ATOM 1933 N N . GLY A 1 263 ? 4.881 -6.222 -2.124 1.00 82.12 263 GLY A N 1
ATOM 1934 C CA . GLY A 1 263 ? 3.963 -5.105 -2.281 1.00 82.12 263 GLY A CA 1
ATOM 1935 C C . GLY A 1 263 ? 2.647 -5.520 -2.912 1.00 82.12 263 GLY A C 1
ATOM 1936 O O . GLY A 1 263 ? 2.474 -6.663 -3.340 1.00 82.12 263 GLY A O 1
ATOM 1937 N N . THR A 1 264 ? 1.738 -4.557 -2.984 1.00 83.81 264 THR A N 1
ATOM 1938 C CA . THR A 1 264 ? 0.449 -4.704 -3.651 1.00 83.81 264 THR A CA 1
ATOM 1939 C C . THR A 1 264 ? 0.431 -3.840 -4.906 1.00 83.81 264 THR A C 1
ATOM 1941 O O . THR A 1 264 ? 0.931 -2.710 -4.933 1.00 83.81 264 THR A O 1
ATOM 1944 N N . ALA A 1 265 ? -0.112 -4.405 -5.975 1.00 90.00 265 ALA A N 1
ATOM 1945 C CA . ALA A 1 265 ? -0.459 -3.692 -7.186 1.00 90.00 265 ALA A CA 1
ATOM 1946 C C . ALA A 1 265 ? -1.977 -3.701 -7.364 1.00 90.00 265 ALA A C 1
ATOM 1948 O O . ALA A 1 265 ? -2.633 -4.685 -7.031 1.00 90.00 265 ALA A O 1
ATOM 1949 N N . ARG A 1 266 ? -2.535 -2.636 -7.935 1.00 89.88 266 ARG A N 1
ATOM 1950 C CA . ARG A 1 266 ? -3.934 -2.590 -8.368 1.00 89.88 266 ARG A CA 1
ATOM 1951 C C . ARG A 1 266 ? -4.048 -2.782 -9.865 1.00 89.88 266 ARG A C 1
ATOM 1953 O O . ARG A 1 266 ? -3.267 -2.209 -10.628 1.00 89.88 266 ARG A O 1
ATOM 1960 N N . VAL A 1 267 ? -5.069 -3.515 -10.286 1.00 91.94 267 VAL A N 1
ATOM 1961 C CA . VAL A 1 267 ? -5.469 -3.609 -11.690 1.00 91.94 267 VAL A CA 1
ATOM 1962 C C . VAL A 1 267 ? -6.021 -2.257 -12.148 1.00 91.94 267 VAL A C 1
ATOM 1964 O O . VAL A 1 267 ? -7.000 -1.752 -11.595 1.00 91.94 267 VAL A O 1
ATOM 1967 N N . VAL A 1 268 ? -5.414 -1.663 -13.175 1.00 91.88 268 VAL A N 1
ATOM 1968 C CA . VAL A 1 268 ? -5.859 -0.380 -13.748 1.00 91.88 268 VAL A CA 1
ATOM 1969 C C . VAL A 1 268 ? -6.727 -0.617 -14.979 1.00 91.88 268 VAL A C 1
ATOM 1971 O O . VAL A 1 268 ? -7.848 -0.109 -15.050 1.00 91.88 268 VAL A O 1
ATOM 1974 N N . THR A 1 269 ? -6.232 -1.433 -15.910 1.00 92.25 269 THR A N 1
ATOM 1975 C CA . THR A 1 269 ? -6.873 -1.678 -17.205 1.00 92.25 269 THR A CA 1
ATOM 1976 C C . THR A 1 269 ? -6.833 -3.163 -17.544 1.00 92.25 269 THR A C 1
ATOM 1978 O O . THR A 1 269 ? -5.814 -3.832 -17.345 1.00 92.25 269 THR A O 1
ATOM 1981 N N . VAL A 1 270 ? -7.953 -3.660 -18.076 1.00 91.56 270 VAL A N 1
ATOM 1982 C CA . VAL A 1 270 ? -8.117 -5.028 -18.580 1.00 91.56 270 VAL A CA 1
ATOM 1983 C C . VAL A 1 270 ? -8.655 -4.978 -20.005 1.00 91.56 270 VAL A C 1
ATOM 1985 O O . VAL A 1 270 ? -9.681 -4.349 -20.263 1.00 91.56 270 VAL A O 1
ATOM 1988 N N . GLU A 1 271 ? -7.987 -5.661 -20.932 1.00 92.94 271 GLU A N 1
ATOM 1989 C CA . GLU A 1 271 ? -8.342 -5.701 -22.353 1.00 92.94 271 GLU A CA 1
ATOM 1990 C C . GLU A 1 271 ? -8.429 -7.148 -22.829 1.00 92.94 271 GLU A C 1
ATOM 1992 O O . GLU A 1 271 ? -7.511 -7.939 -22.630 1.00 92.94 271 GLU A O 1
ATOM 1997 N N . GLY A 1 272 ? -9.557 -7.532 -23.434 1.00 91.62 272 GLY A N 1
ATOM 1998 C CA . GLY A 1 272 ? -9.754 -8.912 -23.900 1.00 91.62 272 GLY A CA 1
ATOM 1999 C C . GLY A 1 272 ? -9.688 -9.966 -22.786 1.00 91.62 272 GLY A C 1
ATOM 2000 O O . GLY A 1 272 ? -9.421 -11.132 -23.063 1.00 91.62 272 GLY A O 1
ATOM 2001 N N . GLY A 1 273 ? -9.913 -9.560 -21.532 1.00 90.19 273 GLY A N 1
ATOM 2002 C CA . GLY A 1 273 ? -9.765 -10.417 -20.359 1.00 90.19 273 GLY A CA 1
ATOM 2003 C C . GLY A 1 273 ? -8.329 -10.547 -19.851 1.00 90.19 273 GLY A C 1
ATOM 2004 O O . GLY A 1 273 ? -8.110 -11.330 -18.937 1.00 90.19 273 GLY A O 1
ATOM 2005 N N . GLU A 1 274 ? -7.358 -9.811 -20.389 1.00 95.19 274 GLU A N 1
ATOM 2006 C CA . GLU A 1 274 ? -6.010 -9.738 -19.824 1.00 95.19 274 GLU A CA 1
ATOM 2007 C C . GLU A 1 274 ? -5.779 -8.424 -19.095 1.00 95.19 274 GLU A C 1
ATOM 2009 O O . GLU A 1 274 ? -6.153 -7.360 -19.578 1.00 95.19 274 GLU A O 1
ATOM 2014 N N . ILE A 1 275 ? -5.107 -8.495 -17.953 1.00 94.06 275 ILE A N 1
ATOM 2015 C CA . ILE A 1 275 ? -4.622 -7.328 -17.231 1.00 94.06 275 ILE A CA 1
ATOM 2016 C C . ILE A 1 275 ? -3.465 -6.730 -18.038 1.00 94.06 275 ILE A C 1
ATOM 2018 O O . ILE A 1 275 ? -2.460 -7.396 -18.308 1.00 94.06 275 ILE A O 1
ATOM 2022 N N . THR A 1 276 ? -3.624 -5.476 -18.461 1.00 95.50 276 THR A N 1
ATOM 2023 C CA . THR A 1 276 ? -2.651 -4.768 -19.306 1.00 95.50 276 THR A CA 1
ATOM 2024 C C . THR A 1 276 ? -1.948 -3.633 -18.579 1.00 95.50 276 THR A C 1
ATOM 2026 O O . THR A 1 276 ? -0.879 -3.214 -19.022 1.00 95.50 276 THR A O 1
ATOM 2029 N N . GLU A 1 277 ? -2.530 -3.134 -17.485 1.00 94.75 277 GLU A N 1
ATOM 2030 C CA . GLU A 1 277 ? -1.989 -2.014 -16.712 1.00 94.75 277 GLU A CA 1
ATOM 2031 C C . GLU A 1 277 ? -2.152 -2.240 -15.211 1.00 94.75 277 GLU A C 1
ATOM 2033 O O . GLU A 1 277 ? -3.213 -2.670 -14.748 1.00 94.75 277 GLU A O 1
ATOM 2038 N N . LEU A 1 278 ? -1.091 -1.924 -14.469 1.00 95.06 278 LEU A N 1
ATOM 2039 C CA . LEU A 1 278 ? -0.966 -2.090 -13.027 1.00 95.06 278 LEU A CA 1
ATOM 2040 C C . LEU A 1 278 ? -0.494 -0.790 -12.378 1.00 95.06 278 LEU A C 1
ATOM 2042 O O . LEU A 1 278 ? 0.345 -0.076 -12.927 1.00 95.06 278 LEU A O 1
ATOM 2046 N N . PHE A 1 279 ? -0.959 -0.533 -11.163 1.00 91.81 279 PHE A N 1
ATOM 2047 C CA . PHE A 1 279 ? -0.426 0.520 -10.307 1.00 91.81 279 PHE A CA 1
ATOM 2048 C C . PHE A 1 279 ? 0.167 -0.099 -9.044 1.00 91.81 279 PHE A C 1
ATOM 2050 O O . PHE A 1 279 ? -0.570 -0.677 -8.254 1.00 91.81 279 PHE A O 1
ATOM 2057 N N . LEU A 1 280 ? 1.486 -0.015 -8.868 1.00 86.81 280 LEU A N 1
ATOM 2058 C CA . LEU A 1 280 ? 2.173 -0.503 -7.669 1.00 86.81 280 LEU A CA 1
ATOM 2059 C C . LEU A 1 280 ? 2.165 0.593 -6.599 1.00 86.81 280 LEU A C 1
ATOM 2061 O O . LEU A 1 280 ? 2.787 1.639 -6.805 1.00 86.81 280 LEU A O 1
ATOM 2065 N N . GLU A 1 281 ? 1.496 0.316 -5.476 1.00 73.69 281 GLU A N 1
ATOM 2066 C CA . GLU A 1 281 ? 1.189 1.295 -4.420 1.00 73.69 281 GLU A CA 1
ATOM 2067 C C . GLU A 1 281 ? 2.459 1.850 -3.753 1.00 73.69 281 GLU A C 1
ATOM 2069 O O . GLU A 1 281 ? 2.628 3.058 -3.671 1.00 73.69 281 GLU A O 1
ATOM 2074 N N . GLY A 1 282 ? 3.445 1.007 -3.424 1.00 71.62 282 GLY A N 1
ATOM 2075 C CA . GLY A 1 282 ? 4.662 1.438 -2.714 1.00 71.62 282 GLY A CA 1
ATOM 2076 C C . GLY A 1 282 ? 5.445 2.587 -3.385 1.00 71.62 282 GLY A C 1
ATOM 2077 O O . GLY A 1 282 ? 5.415 3.722 -2.917 1.00 71.62 282 GLY A O 1
ATOM 2078 N N . PRO A 1 283 ? 6.196 2.346 -4.474 1.00 65.56 283 PRO A N 1
ATOM 2079 C CA . PRO A 1 283 ? 6.955 3.404 -5.139 1.00 65.56 283 PRO A CA 1
ATOM 2080 C C . PRO A 1 283 ? 6.086 4.337 -6.010 1.00 65.56 283 PRO A C 1
ATOM 2082 O O . PRO A 1 283 ? 6.661 5.109 -6.780 1.00 65.56 283 PRO A O 1
ATOM 2085 N N . ASN A 1 284 ? 4.747 4.255 -5.941 1.00 71.75 284 ASN A N 1
ATOM 2086 C CA . ASN A 1 284 ? 3.796 4.961 -6.811 1.00 71.75 284 ASN A CA 1
ATOM 2087 C C . ASN A 1 284 ? 4.138 4.831 -8.303 1.00 71.75 284 ASN A C 1
ATOM 2089 O O . ASN A 1 284 ? 4.373 5.819 -9.005 1.00 71.75 284 ASN A O 1
ATOM 2093 N N . ARG A 1 285 ? 4.210 3.593 -8.803 1.00 83.12 285 ARG A N 1
ATOM 2094 C CA . ARG A 1 285 ? 4.626 3.325 -10.189 1.00 83.12 285 ARG A CA 1
ATOM 2095 C C . ARG A 1 285 ? 3.512 2.721 -11.015 1.00 83.12 285 ARG A C 1
ATOM 2097 O O . ARG A 1 285 ? 2.943 1.692 -10.660 1.00 83.12 285 ARG A O 1
ATOM 2104 N N . HIS A 1 286 ? 3.269 3.337 -12.163 1.00 87.56 286 HIS A N 1
ATOM 2105 C CA . HIS A 1 286 ? 2.361 2.825 -13.172 1.00 87.56 286 HIS A CA 1
ATOM 2106 C C . HIS A 1 286 ? 3.120 1.936 -14.159 1.00 87.56 286 HIS A C 1
ATOM 2108 O O . HIS A 1 286 ? 4.065 2.386 -14.807 1.00 87.56 286 HIS A O 1
ATOM 2114 N N . TYR A 1 287 ? 2.688 0.687 -14.287 1.00 91.25 287 TYR A N 1
ATOM 2115 C CA . TYR A 1 287 ? 3.221 -0.271 -15.243 1.00 91.25 287 TYR A CA 1
ATOM 2116 C C . TYR A 1 287 ? 2.175 -0.568 -16.308 1.00 91.25 287 TYR A C 1
ATOM 2118 O O . TYR A 1 287 ? 1.012 -0.806 -15.997 1.00 91.25 287 TYR A O 1
ATOM 2126 N N . SER A 1 288 ? 2.583 -0.596 -17.571 1.00 91.12 288 SER A N 1
ATOM 2127 C CA . SER A 1 288 ? 1.688 -0.921 -18.683 1.00 91.12 288 SER A CA 1
ATOM 2128 C C . SER A 1 288 ? 2.408 -1.782 -19.709 1.00 91.12 288 SER A C 1
ATOM 2130 O O . SER A 1 288 ? 3.584 -1.552 -19.999 1.00 91.12 288 SER A O 1
ATOM 2132 N N . LYS A 1 289 ? 1.695 -2.756 -20.289 1.00 90.75 289 LYS A N 1
ATOM 2133 C CA . LYS A 1 289 ? 2.190 -3.547 -21.430 1.00 90.75 289 LYS A CA 1
ATOM 2134 C C . LYS A 1 289 ? 2.523 -2.659 -22.630 1.00 90.75 289 LYS A C 1
ATOM 2136 O O . LYS A 1 289 ? 3.431 -2.962 -23.390 1.00 90.75 289 LYS A O 1
ATOM 2141 N N . ARG A 1 290 ? 1.804 -1.543 -22.796 1.00 81.94 290 ARG A N 1
ATOM 2142 C CA . ARG A 1 290 ? 1.992 -0.603 -23.916 1.00 81.94 290 ARG A CA 1
ATOM 2143 C C . ARG A 1 290 ? 3.216 0.291 -23.767 1.00 81.94 290 ARG A C 1
ATOM 2145 O O . ARG A 1 290 ? 3.613 0.933 -24.731 1.00 81.94 290 ARG A O 1
ATOM 2152 N N . LEU A 1 291 ? 3.777 0.364 -22.563 1.00 76.25 291 LEU A N 1
ATOM 2153 C CA . LEU A 1 291 ? 5.012 1.098 -22.301 1.00 76.25 291 LEU A CA 1
ATOM 2154 C C . LEU A 1 291 ? 6.252 0.237 -22.552 1.00 76.25 291 LEU A C 1
ATOM 2156 O O . LEU A 1 291 ? 7.364 0.743 -22.443 1.00 76.25 291 LEU A O 1
ATOM 2160 N N . CYS A 1 292 ? 6.079 -1.050 -22.848 1.00 83.31 292 CYS A N 1
ATOM 2161 C CA . CYS A 1 292 ? 7.172 -1.936 -23.203 1.00 83.31 292 CYS A CA 1
ATOM 2162 C C . CYS A 1 292 ? 7.492 -1.809 -24.703 1.00 83.31 292 CYS A C 1
ATOM 2164 O O . CYS A 1 292 ? 6.558 -1.901 -25.504 1.00 83.31 292 CYS A O 1
ATOM 2166 N N . PRO A 1 293 ? 8.761 -1.565 -25.083 1.00 70.81 293 PRO A N 1
ATOM 2167 C CA . PRO A 1 293 ? 9.196 -1.544 -26.479 1.00 70.81 293 PRO A CA 1
ATOM 2168 C C . PRO A 1 293 ? 9.167 -2.929 -27.139 1.00 70.81 293 PRO A C 1
ATOM 2170 O O . PRO A 1 293 ? 9.223 -3.952 -26.414 1.00 70.81 293 PRO A O 1
#

Mean predicted aligned error: 16.79 Å

Radius of gyration: 24.68 Å; Cα contacts (8 Å, |Δi|>4): 632; chains: 1; bounding box: 55×59×65 Å

Sequence (293 aa):
LVLEAASGEYRGMLTFDGQSYPVTAMAAGPSLTGSFAVGNERYPFEAQLEGEVLVLVSGGNVYRLGRQATGNPLAGGAAATERPVGSAEGLSGRWSCQSGEGPASLEFVSPTRLLYDGQPLDYQLGEGVLTVSTEWGPMDYRFELAGDELQIAGADGTSLTCGRGAPAAQVPGAMAGGTGLERHLRGLVCSYSASPDGGFSTQHLLDFDGQGRVWYGVETAWDVPETTGISRNWDNGENVGTYQVMGVNRGDAIHVQFRTSSGTARVVTVEGGEITELFLEGPNRHYSKRLCP

Nearest PDB structures (foldseek):
  5dpq-assembly1_B  TM=5.294E-01  e=8.486E-01  Homo sapiens
  7ud3-assembly2_C  TM=5.297E-01  e=1.436E+00  Homo sapiens
  4azr-assembly1_B  TM=5.562E-01  e=4.520E+00  Homo sapiens
  4mis-assembly1_A  TM=6.410E-01  e=9.257E+00  Brucella abortus bv. 1 str. 9-941
  1pmp-assembly3_B  TM=3.294E-01  e=1.506E+00  Bos taurus

Solvent-accessible surface area (backbone atoms only — not comparable to full-atom values): 16245 Å² total; per-residue (Å²): 112,49,74,45,84,54,95,83,34,32,40,38,39,38,66,56,96,91,42,75,27,55,30,44,31,34,75,58,83,81,30,36,42,32,35,35,42,60,90,95,44,75,48,57,34,43,33,36,67,60,87,74,32,38,38,35,38,42,90,91,42,82,44,80,42,72,74,77,81,91,64,76,89,84,79,73,96,68,93,66,88,78,71,64,71,55,51,73,79,69,58,53,44,47,30,44,26,43,40,96,91,43,80,46,36,40,30,32,79,48,92,46,36,33,22,55,73,78,45,80,35,46,38,46,77,56,94,41,31,42,34,37,53,48,99,92,43,76,42,65,24,41,45,50,44,61,88,55,38,40,39,39,36,37,88,87,70,50,49,36,50,21,39,58,41,71,80,70,71,77,56,92,72,76,63,75,75,55,82,70,46,23,60,30,43,51,49,60,28,16,29,80,48,65,46,98,84,60,38,36,34,42,33,42,38,40,38,25,74,25,67,23,40,32,38,40,32,41,36,39,38,37,52,46,101,91,50,74,52,75,50,76,47,69,51,92,69,66,33,47,27,36,37,46,42,78,49,84,48,72,68,26,45,27,45,39,38,40,77,89,50,67,52,50,28,29,34,63,40,63,56,98,76,28,55,44,26,36,37,32,61,82,88,70,43,60,28,22,38,85,65,46,132

pLDDT: mean 82.76, std 15.04, range [36.47, 96.25]

Secondary structure (DSSP, 8-state):
-EEEEETTEEEEEEEETTEEEEEEEEEETTEEEEEEEETTEEEEEEEEEETTEEEEEETTEEEEEEPP----TTS------------HHHH-EEEEEEESSSEEEEEEEETTEEEETTEEEEEEEETTEEEEEETTEEEEEEEEEETTEEEEEETTS-EEEEEE-------TTTT-S--S-GGGSEEEEEEEEE-TTSSEEEEEEEEEESSSEEEEEEEEEEEETTEEEEEEEE-SSSSEEEEEES-SSTT-EEEEE-SS-EEEEEEEEEETTEEEEEEETTTTEEEEGGG--